Protein AF-A0A2D8LYC2-F1 (afdb_monomer_lite)

Sequence (359 aa):
MTDLIKFFENSEFCNPIGNIKPMGDWKSLDINESNEELVPLGAFSEYTDIYTDAIYFAETNSSPYSHGDLEGALITCFVRETVAEKLREASKLLPDGYAIMVWDSYRPLEVQNTLYKDFVDELKAKRNMTQEEAELFAPNFVNMATDDPSRPSPHHTGGSIDLTIIKFDDDVKDKLSKLNKQVRSDDWKVSYAAEMARQALFKKHATPIDVGAKFDEASEASAVKFFEDRIAEGEKLLDKEYEQAMNRRILQNILRSVGFTSFEPEWWHVDYGNQFYSAQSGEPAQYSAVKLSEENIEHETMRRQHYIGTHNLSKATPGMKGKLGDDFADQPEALIVAKEHADVNIRHSKHPIAGKLEV

Structure (mmCIF, N/CA/C/O backbone):
data_AF-A0A2D8LYC2-F1
#
_entry.id   AF-A0A2D8LYC2-F1
#
loop_
_atom_site.group_PDB
_atom_site.id
_atom_site.type_symbol
_atom_site.label_atom_id
_atom_site.label_alt_id
_atom_site.label_comp_id
_atom_site.label_asym_id
_atom_site.label_entity_id
_atom_site.label_seq_id
_atom_site.pdbx_PDB_ins_code
_atom_site.Cartn_x
_atom_site.Cartn_y
_atom_site.Cartn_z
_atom_site.occupancy
_atom_site.B_iso_or_equiv
_atom_site.auth_seq_id
_atom_site.auth_comp_id
_atom_site.auth_asym_id
_atom_site.auth_atom_id
_atom_site.pdbx_PDB_model_num
ATOM 1 N N . MET A 1 1 ? -24.111 5.937 1.033 1.00 77.19 1 MET A N 1
ATOM 2 C CA . MET A 1 1 ? -23.738 4.518 0.860 1.00 77.19 1 MET A CA 1
ATOM 3 C C . MET A 1 1 ? -23.325 4.288 -0.576 1.00 77.19 1 MET A C 1
ATOM 5 O O . MET A 1 1 ? -24.172 4.247 -1.472 1.00 77.19 1 MET A O 1
ATOM 9 N N . THR A 1 2 ? -22.014 4.184 -0.764 1.00 89.94 2 THR A N 1
ATOM 10 C CA . THR A 1 2 ? -21.345 3.854 -2.025 1.00 89.94 2 THR A CA 1
ATOM 11 C C . THR A 1 2 ? -21.693 2.442 -2.509 1.00 89.94 2 THR A C 1
ATOM 13 O O . THR A 1 2 ? -22.209 1.621 -1.748 1.00 89.94 2 THR A O 1
ATOM 16 N N . ASP A 1 3 ? -21.400 2.143 -3.777 1.00 93.44 3 ASP A N 1
ATOM 17 C CA . ASP A 1 3 ? -21.620 0.804 -4.347 1.00 93.44 3 ASP A CA 1
ATOM 18 C C . ASP A 1 3 ? -20.760 -0.263 -3.659 1.00 93.44 3 ASP A C 1
ATOM 20 O O . ASP A 1 3 ? -21.225 -1.382 -3.460 1.00 93.44 3 ASP A O 1
ATOM 24 N N . LEU A 1 4 ? -19.556 0.110 -3.210 1.00 96.31 4 LEU A N 1
ATOM 25 C CA . LEU A 1 4 ? -18.682 -0.750 -2.411 1.00 96.31 4 LEU A CA 1
ATOM 26 C C . LEU A 1 4 ? -19.352 -1.185 -1.102 1.00 96.31 4 LEU A C 1
ATOM 28 O O . LEU A 1 4 ? -19.374 -2.369 -0.783 1.00 96.31 4 LEU A O 1
ATOM 32 N N . ILE A 1 5 ? -19.939 -0.239 -0.362 1.00 97.06 5 ILE A N 1
ATOM 33 C CA . ILE A 1 5 ? -20.610 -0.541 0.909 1.00 97.06 5 ILE A CA 1
ATOM 34 C C . ILE A 1 5 ? -21.826 -1.431 0.674 1.00 97.06 5 ILE A C 1
ATOM 36 O O . ILE A 1 5 ? -22.007 -2.403 1.396 1.00 97.06 5 ILE A O 1
ATOM 40 N N . LYS A 1 6 ? -22.630 -1.144 -0.357 1.00 97.00 6 LYS A N 1
ATOM 41 C CA . LYS A 1 6 ? -23.785 -1.985 -0.713 1.00 97.00 6 LYS A CA 1
ATOM 42 C C . LYS A 1 6 ? -23.364 -3.409 -1.075 1.00 97.00 6 LYS A C 1
ATOM 44 O O . LYS A 1 6 ? -24.034 -4.353 -0.681 1.00 97.00 6 LYS A O 1
ATOM 49 N N . PHE A 1 7 ? -22.258 -3.570 -1.804 1.00 97.25 7 PHE A N 1
ATOM 50 C CA . PHE A 1 7 ? -21.737 -4.888 -2.172 1.00 97.25 7 PHE A CA 1
ATOM 51 C C . PHE A 1 7 ? -21.386 -5.736 -0.940 1.00 97.25 7 PHE A C 1
ATOM 53 O O . PHE A 1 7 ? -21.648 -6.936 -0.921 1.00 97.25 7 PHE A O 1
ATOM 60 N N . PHE A 1 8 ? -20.857 -5.103 0.110 1.00 97.69 8 PHE A N 1
ATOM 61 C CA . PHE A 1 8 ? -20.428 -5.772 1.337 1.00 97.69 8 PHE A CA 1
ATOM 62 C C . PHE A 1 8 ? -21.426 -5.696 2.502 1.00 97.69 8 PHE A C 1
ATOM 64 O O . PHE A 1 8 ? -21.125 -6.235 3.566 1.00 97.69 8 PHE A O 1
ATOM 71 N N . GLU A 1 9 ? -22.610 -5.097 2.329 1.00 93.31 9 GLU A N 1
ATOM 72 C CA . GLU A 1 9 ? -23.508 -4.705 3.433 1.00 93.31 9 GLU A CA 1
ATOM 73 C C . GLU A 1 9 ? -23.920 -5.862 4.365 1.00 93.31 9 GLU A C 1
ATOM 75 O O . GLU A 1 9 ? -24.158 -5.650 5.551 1.00 93.31 9 GLU A O 1
ATOM 80 N N . ASN A 1 10 ? -23.960 -7.091 3.838 1.00 92.19 10 ASN A N 1
ATOM 81 C CA . ASN A 1 10 ? -24.311 -8.314 4.568 1.00 92.19 10 ASN A CA 1
ATOM 82 C C . ASN A 1 10 ? -23.106 -9.253 4.776 1.00 92.19 10 ASN A C 1
ATOM 84 O O . ASN A 1 10 ? -23.283 -10.441 5.046 1.00 92.19 10 ASN A O 1
ATOM 88 N N . SER A 1 11 ? -21.885 -8.750 4.598 1.00 96.44 11 SER A N 1
ATOM 89 C CA . SER A 1 11 ? -20.642 -9.512 4.731 1.00 96.44 11 SER A CA 1
ATOM 90 C C . SER A 1 11 ? -19.903 -9.173 6.024 1.00 96.44 11 SER A C 1
ATOM 92 O O . SER A 1 11 ? -20.102 -8.118 6.629 1.00 96.44 11 SER A O 1
ATOM 94 N N . GLU A 1 12 ? -18.972 -10.042 6.409 1.00 96.31 12 GLU A N 1
ATOM 95 C CA . GLU A 1 12 ? -18.099 -9.803 7.557 1.00 96.31 12 GLU A CA 1
ATOM 96 C C . GLU A 1 12 ? -17.156 -8.605 7.377 1.00 96.31 12 GLU A C 1
ATOM 98 O O . GLU A 1 12 ? -16.687 -8.045 8.366 1.00 96.31 12 GLU A O 1
ATOM 103 N N . PHE A 1 13 ? -16.932 -8.147 6.141 1.00 97.75 13 PHE A N 1
ATOM 104 C CA . PHE A 1 13 ? -16.059 -7.009 5.855 1.00 97.75 13 PHE A CA 1
ATOM 105 C C . PHE A 1 13 ? -16.634 -5.675 6.344 1.00 97.75 13 PHE A C 1
ATOM 107 O O . PHE A 1 13 ? -15.883 -4.728 6.571 1.00 97.75 13 PHE A O 1
ATOM 114 N N . CYS A 1 14 ? -17.944 -5.614 6.595 1.00 96.44 14 CYS A N 1
ATOM 115 C CA . CYS A 1 14 ? -18.614 -4.466 7.203 1.00 96.44 14 CYS A CA 1
ATOM 116 C C . CYS A 1 14 ? -18.677 -4.521 8.742 1.00 96.44 14 CYS A C 1
ATOM 118 O O . CYS A 1 14 ? -19.177 -3.579 9.369 1.00 96.44 14 CYS A O 1
ATOM 120 N N . ASN A 1 15 ? -18.170 -5.586 9.371 1.00 96.81 15 ASN A N 1
ATOM 121 C CA . ASN A 1 15 ? -18.130 -5.676 10.827 1.00 96.81 15 ASN A CA 1
ATOM 122 C C . ASN A 1 15 ? -17.174 -4.629 11.425 1.00 96.81 15 ASN A C 1
ATOM 124 O O . ASN A 1 15 ? -16.195 -4.250 10.771 1.00 96.81 15 ASN A O 1
ATOM 128 N N . PRO A 1 16 ? -17.417 -4.184 12.675 1.00 96.81 16 PRO A N 1
ATOM 129 C CA . PRO A 1 16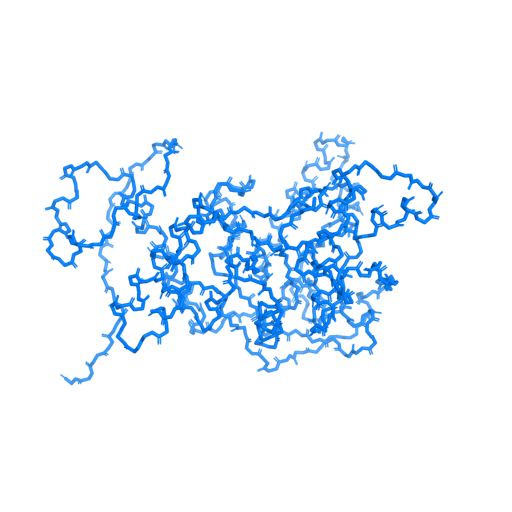 ? -16.480 -3.332 13.396 1.00 96.81 16 PRO A CA 1
ATOM 130 C C . PRO A 1 16 ? -15.060 -3.896 13.381 1.00 96.81 16 PRO A C 1
ATOM 132 O O . PRO A 1 16 ? -14.864 -5.105 13.558 1.00 96.81 16 PRO A O 1
ATOM 135 N N . ILE A 1 17 ? -14.068 -3.024 13.195 1.00 95.88 17 ILE A N 1
ATOM 136 C CA . ILE A 1 17 ? -12.663 -3.438 13.202 1.00 95.88 17 ILE A CA 1
ATOM 137 C C . ILE A 1 17 ? -12.334 -3.996 14.589 1.00 95.88 17 ILE A C 1
ATOM 139 O O . ILE A 1 17 ? -12.508 -3.330 15.615 1.00 95.88 17 ILE A O 1
ATOM 143 N N . GLY A 1 18 ? -11.861 -5.244 14.605 1.00 88.94 18 GLY A N 1
ATOM 144 C CA . GLY A 1 18 ? -11.505 -5.958 15.828 1.00 88.94 18 GLY A CA 1
ATOM 145 C C . GLY A 1 18 ? -10.386 -5.281 16.626 1.00 88.94 18 GLY A C 1
ATOM 146 O O . GLY A 1 18 ? -9.893 -4.202 16.293 1.00 88.94 18 GLY A O 1
ATOM 147 N N . ASN A 1 19 ? -9.970 -5.922 17.716 1.00 88.69 19 ASN A N 1
ATOM 148 C CA . ASN A 1 19 ? -8.832 -5.427 18.481 1.00 88.69 19 ASN A CA 1
ATOM 149 C C . ASN A 1 19 ? -7.535 -5.546 17.662 1.00 88.69 19 ASN A C 1
ATOM 151 O O . ASN A 1 19 ? -7.303 -6.580 17.031 1.00 88.69 19 ASN A O 1
ATOM 155 N N . ILE A 1 20 ? -6.698 -4.511 17.716 1.00 91.12 20 ILE A N 1
ATOM 156 C CA . ILE A 1 20 ? -5.360 -4.483 17.117 1.00 91.12 20 ILE A CA 1
ATOM 157 C C . ILE A 1 20 ? -4.378 -4.549 18.279 1.00 91.12 20 ILE A C 1
ATOM 159 O O . ILE A 1 20 ? -4.486 -3.777 19.233 1.00 91.12 20 ILE A O 1
ATOM 163 N N . LYS A 1 21 ? -3.475 -5.534 18.267 1.00 89.81 21 LYS A N 1
ATOM 164 C CA . LYS A 1 21 ? -2.545 -5.693 19.386 1.00 89.81 21 LYS A CA 1
ATOM 165 C C . LYS A 1 21 ? -1.485 -4.591 19.313 1.00 89.81 21 LYS A C 1
ATOM 167 O O . LYS A 1 21 ? -0.939 -4.367 18.235 1.00 89.81 21 LYS A O 1
ATOM 172 N N . PRO A 1 22 ? -1.150 -3.938 20.438 1.00 86.56 22 PRO A N 1
ATOM 173 C CA . PRO A 1 22 ? -0.033 -3.014 20.471 1.00 86.56 22 PRO A CA 1
ATOM 174 C C . PRO A 1 22 ? 1.270 -3.709 20.088 1.00 86.56 22 PRO A C 1
ATOM 176 O O . PRO A 1 22 ? 1.526 -4.851 20.461 1.00 86.56 22 PRO A O 1
ATOM 179 N N . MET A 1 23 ? 2.106 -2.952 19.398 1.00 84.62 23 MET A N 1
ATOM 180 C CA . MET A 1 23 ? 3.398 -3.369 18.871 1.00 84.62 23 MET A CA 1
ATOM 181 C C . MET A 1 23 ? 4.465 -3.636 19.947 1.00 84.62 23 MET A C 1
ATOM 183 O O . MET A 1 23 ? 5.366 -4.444 19.740 1.00 84.62 23 MET A O 1
ATOM 187 N N . GLY A 1 24 ? 4.363 -2.988 21.113 1.00 85.69 24 GLY A N 1
ATOM 188 C CA . GLY A 1 24 ? 5.323 -3.155 22.209 1.00 85.69 24 GLY A CA 1
ATOM 189 C C . GLY A 1 24 ? 6.775 -2.881 21.790 1.00 85.69 24 GLY A C 1
ATOM 190 O O . GLY A 1 24 ? 7.036 -2.045 20.925 1.00 85.69 24 GLY A O 1
ATOM 191 N N . ASP A 1 25 ? 7.721 -3.597 22.402 1.00 86.38 25 ASP A N 1
ATOM 192 C CA . ASP A 1 25 ? 9.147 -3.540 22.047 1.00 86.38 25 ASP A CA 1
ATOM 193 C C . ASP A 1 25 ? 9.474 -4.487 20.880 1.00 86.38 25 ASP A C 1
ATOM 195 O O . ASP A 1 25 ? 10.245 -5.439 21.003 1.00 86.38 25 ASP A O 1
ATOM 199 N N . TRP A 1 26 ? 8.845 -4.250 19.730 1.00 88.19 26 TRP A N 1
ATOM 200 C CA . TRP A 1 26 ? 9.000 -5.086 18.535 1.00 88.19 26 TRP A CA 1
ATOM 201 C C . TRP A 1 26 ? 10.449 -5.185 18.039 1.00 88.19 26 TRP A C 1
ATOM 203 O O . TRP A 1 26 ? 10.820 -6.195 17.449 1.00 88.19 26 TRP A O 1
ATOM 213 N N . LYS A 1 27 ? 11.286 -4.172 18.312 1.00 83.62 27 LYS A N 1
ATOM 214 C CA . LYS A 1 27 ? 12.713 -4.150 17.939 1.00 83.62 27 LYS A CA 1
ATOM 215 C C . LYS A 1 27 ? 13.540 -5.208 18.675 1.00 83.62 27 LYS A C 1
ATOM 217 O O . LYS A 1 27 ? 14.667 -5.487 18.268 1.00 83.62 27 LYS A O 1
ATOM 222 N N . SER A 1 28 ? 13.007 -5.762 19.766 1.00 87.94 28 SER A N 1
ATOM 223 C CA . SER A 1 28 ? 13.625 -6.858 20.517 1.00 87.94 28 SER A CA 1
ATOM 224 C C . SER A 1 28 ? 13.321 -8.246 19.946 1.00 87.94 28 SER A C 1
ATOM 226 O O . SER A 1 28 ? 13.953 -9.212 20.366 1.00 87.94 28 SER A O 1
ATOM 228 N N . LEU A 1 29 ? 12.367 -8.360 19.013 1.00 90.62 29 LEU A N 1
ATOM 229 C CA . LEU A 1 29 ? 11.997 -9.634 18.403 1.00 90.62 29 LEU A CA 1
ATOM 230 C C . LEU A 1 29 ? 13.057 -10.075 17.395 1.00 90.62 29 LEU A C 1
ATOM 232 O O . LEU A 1 29 ? 13.521 -9.268 16.595 1.00 90.62 29 LEU A O 1
ATOM 236 N N . ASP A 1 30 ? 13.396 -11.359 17.389 1.00 91.94 30 ASP A N 1
ATOM 237 C CA . ASP A 1 30 ? 14.311 -11.908 16.391 1.00 91.94 30 ASP A CA 1
ATOM 238 C C . ASP A 1 30 ? 13.686 -11.859 14.991 1.00 91.94 30 ASP A C 1
ATOM 240 O O . ASP A 1 30 ? 12.500 -12.149 14.814 1.00 91.94 30 ASP A O 1
ATOM 244 N N . ILE A 1 31 ? 14.502 -11.547 13.984 1.00 90.00 31 ILE A N 1
ATOM 245 C CA . ILE A 1 31 ? 14.126 -11.583 12.571 1.00 90.00 31 ILE A CA 1
ATOM 246 C C . ILE A 1 31 ? 15.160 -12.388 11.788 1.00 90.00 31 ILE A C 1
ATOM 248 O O . ILE A 1 31 ? 16.365 -12.246 11.997 1.00 90.00 31 ILE A O 1
ATOM 252 N N . ASN A 1 32 ? 14.688 -13.262 10.904 1.00 87.00 32 ASN A N 1
ATOM 253 C CA . ASN A 1 32 ? 15.550 -14.142 10.120 1.00 87.00 32 ASN A CA 1
ATOM 254 C C . ASN A 1 32 ? 15.425 -13.839 8.628 1.00 87.00 32 ASN A C 1
ATOM 256 O O . ASN A 1 32 ? 14.359 -13.459 8.149 1.00 87.00 32 ASN A O 1
ATOM 260 N N . GLU A 1 33 ? 16.510 -14.032 7.888 1.00 85.00 33 GLU A N 1
ATOM 261 C CA . GLU A 1 33 ? 16.465 -13.931 6.432 1.00 85.00 33 GLU A CA 1
ATOM 262 C C . GLU A 1 33 ? 15.552 -15.028 5.862 1.00 85.00 33 GLU A C 1
ATOM 264 O O . GLU A 1 33 ? 15.575 -16.183 6.299 1.00 85.00 33 GLU A O 1
ATOM 269 N N . SER A 1 34 ? 14.724 -14.646 4.899 1.00 81.88 34 SER A N 1
ATOM 270 C CA . SER A 1 34 ? 13.881 -15.520 4.096 1.00 81.88 34 SER A CA 1
ATOM 271 C C . SER A 1 34 ? 14.546 -15.759 2.743 1.00 81.88 34 SER A C 1
ATOM 273 O O . SER A 1 34 ? 15.144 -14.850 2.177 1.00 81.88 34 SER A O 1
ATOM 275 N N . ASN A 1 35 ? 14.377 -16.960 2.185 1.00 80.19 35 ASN A N 1
ATOM 276 C CA . ASN A 1 35 ? 14.769 -17.266 0.799 1.00 80.19 35 ASN A CA 1
ATOM 277 C C . ASN A 1 35 ? 13.724 -16.804 -0.229 1.00 80.19 35 ASN A C 1
ATOM 279 O O . ASN A 1 35 ? 13.785 -17.182 -1.394 1.00 80.19 35 ASN A O 1
ATOM 283 N N . GLU A 1 36 ? 12.714 -16.076 0.226 1.00 84.12 36 GLU A N 1
ATOM 284 C CA . GLU A 1 36 ? 11.690 -15.491 -0.617 1.00 84.12 36 GLU A CA 1
ATOM 285 C C . GLU A 1 36 ? 12.271 -14.330 -1.417 1.00 84.12 36 GLU A C 1
ATOM 287 O O . GLU A 1 36 ? 12.991 -13.498 -0.867 1.00 84.12 36 GLU A O 1
ATOM 292 N N . GLU A 1 37 ? 11.961 -14.275 -2.707 1.00 83.81 37 GLU A N 1
ATOM 293 C CA . GLU A 1 37 ? 12.393 -13.176 -3.557 1.00 83.81 37 GLU A CA 1
ATOM 294 C C . GLU A 1 37 ? 11.449 -11.975 -3.418 1.00 83.81 37 GLU A C 1
ATOM 296 O O . GLU A 1 37 ? 10.254 -12.098 -3.116 1.00 83.81 37 GLU A O 1
ATOM 301 N N . LEU A 1 38 ? 11.998 -10.784 -3.663 1.00 91.75 38 LEU A N 1
ATOM 302 C CA . LEU A 1 38 ? 11.170 -9.627 -3.969 1.00 91.75 38 LEU A CA 1
ATOM 303 C C . LEU A 1 38 ? 10.605 -9.795 -5.381 1.00 91.75 38 LEU A C 1
ATOM 305 O O . LEU A 1 38 ? 11.338 -10.162 -6.295 1.00 91.75 38 LEU A O 1
ATOM 309 N N . VAL A 1 39 ? 9.333 -9.474 -5.568 1.00 93.62 39 VAL A N 1
ATOM 310 C CA . VAL A 1 39 ? 8.643 -9.506 -6.858 1.00 93.62 39 VAL A CA 1
ATOM 311 C C . VAL A 1 39 ? 8.015 -8.140 -7.153 1.00 93.62 39 VAL A C 1
ATOM 313 O O . VAL A 1 39 ? 7.575 -7.447 -6.226 1.00 93.62 39 VAL A O 1
ATOM 316 N N . PRO A 1 40 ? 7.979 -7.709 -8.425 1.00 95.88 40 PRO A N 1
ATOM 317 C CA . PRO A 1 40 ? 7.390 -6.432 -8.807 1.00 95.88 40 PRO A CA 1
ATOM 318 C C . PRO A 1 40 ? 5.857 -6.485 -8.802 1.00 95.88 40 PRO A C 1
ATOM 320 O O . PRO A 1 40 ? 5.243 -7.430 -9.301 1.00 95.88 40 PRO A O 1
ATOM 323 N N . LEU A 1 41 ? 5.214 -5.427 -8.315 1.00 96.81 41 LEU A N 1
ATOM 324 C CA . LEU A 1 41 ? 3.769 -5.220 -8.422 1.00 96.81 41 LEU A CA 1
ATOM 325 C C . LEU A 1 41 ? 3.412 -4.321 -9.612 1.00 96.81 41 LEU A C 1
ATOM 327 O O . LEU A 1 41 ? 4.180 -3.444 -10.008 1.00 96.81 41 LEU A O 1
ATOM 331 N N . GLY A 1 42 ? 2.201 -4.499 -10.142 1.00 94.12 42 GLY A N 1
ATOM 332 C CA . GLY A 1 42 ? 1.615 -3.580 -11.109 1.00 94.12 42 GLY A CA 1
ATOM 333 C C . GLY A 1 42 ? 2.061 -3.781 -12.550 1.00 94.12 42 GLY A C 1
ATOM 334 O O . GLY A 1 42 ? 1.909 -4.857 -13.128 1.00 94.12 42 GLY A O 1
ATOM 335 N N . ALA A 1 43 ? 2.451 -2.685 -13.197 1.00 87.69 43 ALA A N 1
ATOM 336 C CA . ALA A 1 43 ? 2.653 -2.672 -14.640 1.00 87.69 43 ALA A CA 1
ATOM 337 C C . ALA A 1 43 ? 3.781 -3.612 -15.071 1.00 87.69 43 ALA A C 1
ATOM 339 O O . ALA A 1 43 ? 4.884 -3.549 -14.542 1.00 87.69 43 ALA A O 1
ATOM 340 N N . PHE A 1 44 ? 3.508 -4.419 -16.100 1.00 85.88 44 PHE A N 1
ATOM 341 C CA . PHE A 1 44 ? 4.456 -5.373 -16.687 1.00 85.88 44 PHE A CA 1
ATOM 342 C C . PHE A 1 44 ? 4.972 -6.452 -15.719 1.00 85.88 44 PHE A C 1
ATOM 344 O O . PHE A 1 44 ? 6.005 -7.060 -15.993 1.00 85.88 44 PHE A O 1
ATOM 351 N N . SER A 1 45 ? 4.274 -6.704 -14.608 1.00 91.19 45 SER A N 1
ATOM 352 C CA . SER A 1 45 ? 4.556 -7.828 -13.712 1.00 91.19 45 SER A CA 1
ATOM 353 C C . SER A 1 45 ? 3.468 -8.900 -13.768 1.00 91.19 45 SER A C 1
ATOM 355 O O . SER A 1 45 ? 2.436 -8.725 -14.412 1.00 91.19 45 SER A O 1
ATOM 357 N N . GLU A 1 46 ? 3.668 -10.020 -13.069 1.00 89.88 46 GLU A N 1
ATOM 358 C CA . GLU A 1 46 ? 2.634 -11.053 -12.901 1.00 89.88 46 GLU A CA 1
ATOM 359 C C . GLU A 1 46 ? 1.426 -10.557 -12.078 1.00 89.88 46 GLU A C 1
ATOM 361 O O . GLU A 1 46 ? 0.329 -11.122 -12.110 1.00 89.88 46 GLU A O 1
ATOM 366 N N . TYR A 1 47 ? 1.606 -9.472 -11.329 1.00 94.25 47 TYR A N 1
ATOM 367 C CA . TYR A 1 47 ? 0.628 -8.923 -10.399 1.00 94.25 47 TYR A CA 1
ATOM 368 C C . TYR A 1 47 ? -0.072 -7.690 -10.979 1.00 94.25 47 TYR A C 1
ATOM 370 O O . TYR A 1 47 ? -0.294 -6.703 -10.277 1.00 94.25 47 TYR A O 1
ATOM 378 N N . THR A 1 48 ? -0.464 -7.751 -12.259 1.00 89.75 48 THR A N 1
ATOM 379 C CA . THR A 1 48 ? -1.137 -6.633 -12.941 1.00 89.75 48 THR A CA 1
ATOM 380 C C . THR A 1 48 ? -2.436 -6.216 -12.258 1.00 89.75 48 THR A C 1
ATOM 382 O O . THR A 1 48 ? -2.820 -5.060 -12.349 1.00 89.75 48 THR A O 1
ATOM 385 N N . ASP A 1 49 ? -3.130 -7.107 -11.551 1.00 90.56 49 ASP A N 1
ATOM 386 C CA . ASP A 1 49 ? -4.410 -6.784 -10.895 1.00 90.56 49 ASP A CA 1
ATOM 387 C C . ASP A 1 49 ? -4.267 -5.849 -9.680 1.00 90.56 49 ASP A C 1
ATOM 389 O O . ASP A 1 49 ? -5.270 -5.414 -9.111 1.00 90.56 49 ASP A O 1
ATOM 393 N N . ILE A 1 50 ? -3.033 -5.548 -9.277 1.00 96.56 50 ILE A N 1
ATOM 394 C CA . ILE A 1 50 ? -2.697 -4.577 -8.240 1.00 96.56 50 ILE A CA 1
ATOM 395 C C . ILE A 1 50 ? -2.170 -3.329 -8.946 1.00 96.56 50 ILE A C 1
ATOM 397 O O . ILE A 1 50 ? -1.282 -3.411 -9.789 1.00 96.56 50 ILE A O 1
ATOM 401 N N . TYR A 1 51 ? -2.733 -2.165 -8.641 1.00 96.12 51 TYR A N 1
ATOM 402 C CA . TYR A 1 51 ? -2.255 -0.895 -9.182 1.00 96.12 51 TYR A CA 1
ATOM 403 C C . TYR A 1 51 ? -1.159 -0.325 -8.285 1.00 96.12 51 TYR A C 1
ATOM 405 O O . TYR A 1 51 ? -1.116 -0.597 -7.087 1.00 96.12 51 TYR A O 1
ATOM 413 N N . THR A 1 52 ? -0.278 0.480 -8.864 1.00 95.50 52 THR A N 1
ATOM 414 C CA . THR A 1 52 ? 0.830 1.117 -8.150 1.00 95.50 52 THR A CA 1
ATOM 415 C C . THR A 1 52 ? 0.878 2.594 -8.511 1.00 95.50 52 THR A C 1
ATOM 417 O O . THR A 1 52 ? 0.676 2.952 -9.672 1.00 95.50 52 THR A O 1
ATOM 420 N N . ASP A 1 53 ? 1.142 3.432 -7.518 1.00 91.19 53 ASP A N 1
ATOM 421 C CA . ASP A 1 53 ? 1.445 4.854 -7.672 1.00 91.19 53 ASP A CA 1
ATOM 422 C C . ASP A 1 53 ? 2.634 5.153 -6.765 1.00 91.19 53 ASP A C 1
ATOM 424 O O . ASP A 1 53 ? 2.450 5.515 -5.604 1.00 91.19 53 ASP A O 1
ATOM 428 N N . ALA A 1 54 ? 3.846 4.894 -7.267 1.00 91.44 54 ALA A N 1
ATOM 429 C CA . ALA A 1 54 ? 5.062 4.940 -6.460 1.00 91.44 54 ALA A CA 1
ATOM 430 C C . ALA A 1 54 ? 5.309 6.359 -5.927 1.00 91.44 54 ALA A C 1
ATOM 432 O O . ALA A 1 54 ? 5.851 7.227 -6.626 1.00 91.44 54 ALA A O 1
ATOM 433 N N . ILE A 1 55 ? 4.899 6.593 -4.676 1.00 86.62 55 ILE A N 1
ATOM 434 C CA . ILE A 1 55 ? 4.758 7.951 -4.153 1.00 86.62 55 ILE A CA 1
ATOM 435 C C . ILE A 1 55 ? 6.118 8.628 -3.995 1.00 86.62 55 ILE A C 1
ATOM 437 O O . ILE A 1 55 ? 6.307 9.745 -4.459 1.00 86.62 55 ILE A O 1
ATOM 441 N N . TYR A 1 56 ? 7.116 7.919 -3.469 1.00 84.69 56 TYR A N 1
ATOM 442 C CA . TYR A 1 56 ? 8.463 8.464 -3.280 1.00 84.69 56 TYR A CA 1
ATOM 443 C C . TYR A 1 56 ? 9.230 8.671 -4.594 1.00 84.69 56 TYR A C 1
ATOM 445 O O . TYR A 1 56 ? 10.193 9.431 -4.641 1.00 84.69 56 TYR A O 1
ATOM 453 N N . PHE A 1 57 ? 8.799 8.036 -5.687 1.00 87.06 57 PHE A N 1
ATOM 454 C CA . PHE A 1 57 ? 9.336 8.296 -7.024 1.00 87.06 57 PHE A CA 1
ATOM 455 C C . PHE A 1 57 ? 8.640 9.470 -7.735 1.00 87.06 57 PHE A C 1
ATOM 457 O O . PHE A 1 57 ? 9.134 9.962 -8.758 1.00 87.06 57 PHE A O 1
ATOM 464 N N . ALA A 1 58 ? 7.504 9.925 -7.199 1.00 81.94 58 ALA A N 1
ATOM 465 C CA . ALA A 1 58 ? 6.597 10.860 -7.846 1.00 81.94 58 ALA A CA 1
ATOM 466 C C . ALA A 1 58 ? 6.116 10.348 -9.218 1.00 81.94 58 ALA A C 1
ATOM 468 O O . ALA A 1 58 ? 6.259 11.021 -10.246 1.00 81.94 58 ALA A O 1
ATOM 469 N N . GLU A 1 59 ? 5.574 9.122 -9.250 1.00 80.06 59 GLU A N 1
ATOM 470 C CA . GLU A 1 59 ? 4.987 8.542 -10.471 1.00 80.06 59 GLU A CA 1
ATOM 471 C C . GLU A 1 59 ? 3.761 9.332 -10.961 1.00 80.06 59 GLU A C 1
ATOM 473 O O . GLU A 1 59 ? 3.507 9.434 -12.171 1.00 80.06 59 GLU A O 1
ATOM 478 N N . THR A 1 60 ? 3.006 9.922 -10.037 1.00 72.69 60 THR A N 1
ATOM 479 C CA . THR A 1 60 ? 1.908 10.833 -10.350 1.00 72.69 60 THR A CA 1
ATOM 480 C C . THR A 1 60 ? 1.950 12.093 -9.480 1.00 72.69 60 THR A C 1
ATOM 482 O O . THR A 1 60 ? 2.759 12.232 -8.563 1.00 72.69 60 THR A O 1
ATOM 485 N N . ASN A 1 61 ? 1.058 13.043 -9.775 1.00 61.03 61 ASN A N 1
ATOM 486 C CA . ASN A 1 61 ? 0.963 14.324 -9.066 1.00 61.03 61 ASN A CA 1
ATOM 487 C C . ASN A 1 61 ? 0.377 14.199 -7.643 1.00 61.03 61 ASN A C 1
ATOM 489 O O . ASN A 1 61 ? 0.135 15.219 -7.002 1.00 61.03 61 ASN A O 1
ATOM 493 N N . SER A 1 62 ? 0.085 12.981 -7.174 1.00 63.38 62 SER A N 1
ATOM 494 C CA . SER A 1 62 ? -0.343 12.706 -5.798 1.00 63.38 62 SER A CA 1
ATOM 495 C C . SER A 1 62 ? 0.816 12.805 -4.796 1.00 63.38 62 SER A C 1
ATOM 497 O O . SER A 1 62 ? 0.575 13.000 -3.606 1.00 63.38 62 SER A O 1
ATOM 499 N N . SER A 1 63 ? 2.058 12.703 -5.281 1.00 65.50 63 SER A N 1
ATOM 500 C CA . SER A 1 63 ? 3.266 12.751 -4.463 1.00 65.50 63 SER A CA 1
ATOM 501 C C . SER A 1 63 ? 3.525 14.148 -3.881 1.00 65.50 63 SER A C 1
ATOM 503 O O . SER A 1 63 ? 3.486 15.134 -4.623 1.00 65.50 63 SER A O 1
ATOM 505 N N . PRO A 1 64 ? 3.863 14.256 -2.580 1.00 66.12 64 PRO A N 1
ATOM 506 C CA . PRO A 1 64 ? 4.373 15.498 -2.003 1.00 66.12 64 PRO A CA 1
ATOM 507 C C . PRO A 1 64 ? 5.832 15.792 -2.410 1.00 66.12 64 PRO A C 1
ATOM 509 O O . PRO A 1 64 ? 6.302 16.909 -2.202 1.00 66.12 64 PRO A O 1
ATOM 512 N N . TYR A 1 65 ? 6.535 14.822 -3.002 1.00 63.31 65 TYR A N 1
ATOM 513 C CA . TYR A 1 65 ? 7.903 14.935 -3.518 1.00 63.31 65 TYR A CA 1
ATOM 514 C C . TYR A 1 65 ? 7.906 15.236 -5.020 1.00 63.31 65 TYR A C 1
ATOM 516 O O . TYR A 1 65 ? 7.033 14.751 -5.750 1.00 63.31 65 TYR A O 1
ATOM 524 N N . SER A 1 66 ? 8.902 15.979 -5.512 1.00 59.22 66 SER A N 1
ATOM 525 C CA . SER A 1 66 ? 9.101 16.169 -6.954 1.00 59.22 66 SER A CA 1
ATOM 526 C C . SER A 1 66 ? 9.905 15.016 -7.556 1.00 59.22 66 SER A C 1
ATOM 528 O O . SER A 1 66 ? 10.619 14.272 -6.881 1.00 59.22 66 SER A O 1
ATOM 530 N N . HIS A 1 67 ? 9.803 14.867 -8.875 1.00 58.72 67 HIS A N 1
ATOM 531 C CA . HIS A 1 67 ? 10.519 13.823 -9.596 1.00 58.72 67 HIS A CA 1
ATOM 532 C C . HIS A 1 67 ? 12.042 13.962 -9.452 1.00 58.72 67 HIS A C 1
ATOM 534 O O . HIS A 1 67 ? 12.619 14.955 -9.895 1.00 58.72 67 HIS A O 1
ATOM 540 N N . GLY A 1 68 ? 12.684 12.918 -8.922 1.00 57.06 68 GLY A N 1
ATOM 541 C CA . GLY A 1 68 ? 14.135 12.875 -8.721 1.00 57.06 68 GLY A CA 1
ATOM 542 C C . GLY A 1 68 ? 14.621 13.512 -7.417 1.00 57.06 68 GLY A C 1
ATOM 543 O O . GLY A 1 68 ? 15.832 13.582 -7.225 1.00 57.06 68 GLY A O 1
ATOM 544 N N . ASP A 1 69 ? 13.711 13.935 -6.533 1.00 67.50 69 ASP A N 1
ATOM 545 C CA . ASP A 1 69 ? 14.071 14.544 -5.245 1.00 67.50 69 ASP A CA 1
ATOM 546 C C . ASP A 1 69 ? 14.598 13.515 -4.233 1.00 67.50 69 ASP A C 1
ATOM 548 O O . ASP A 1 69 ? 15.427 13.849 -3.389 1.00 67.50 69 ASP A O 1
ATOM 552 N N . LEU A 1 70 ? 14.152 12.257 -4.327 1.00 77.69 70 LEU A N 1
ATOM 553 C CA . LEU A 1 70 ? 14.535 11.193 -3.402 1.00 77.69 70 LEU A CA 1
ATOM 554 C C . LEU A 1 70 ? 15.525 10.223 -4.055 1.00 77.69 70 LEU A C 1
ATOM 556 O O . LEU A 1 70 ? 15.180 9.431 -4.938 1.00 77.69 70 LEU A O 1
ATOM 560 N N . GLU A 1 71 ? 16.778 10.279 -3.601 1.00 83.50 71 GLU A N 1
ATOM 561 C CA . GLU A 1 71 ? 17.811 9.319 -3.987 1.00 83.50 71 GLU A CA 1
ATOM 562 C C . GLU A 1 71 ? 17.372 7.890 -3.627 1.00 83.50 71 GLU A C 1
ATOM 564 O O . GLU A 1 71 ? 16.873 7.624 -2.535 1.00 83.50 71 GLU A O 1
ATOM 569 N N . GLY A 1 72 ? 17.535 6.962 -4.572 1.00 86.88 72 GLY A N 1
ATOM 570 C CA . GLY A 1 72 ? 17.141 5.562 -4.404 1.00 86.88 72 GLY A CA 1
ATOM 571 C C . GLY A 1 72 ? 15.650 5.272 -4.603 1.00 86.88 72 GLY A C 1
ATOM 572 O O . GLY A 1 72 ? 15.280 4.102 -4.597 1.00 86.88 72 GLY A O 1
ATOM 573 N N . ALA A 1 73 ? 14.791 6.274 -4.829 1.00 89.81 73 ALA A N 1
ATOM 574 C CA . ALA A 1 73 ? 13.368 6.032 -5.061 1.00 89.81 73 ALA A CA 1
ATOM 575 C C . ALA A 1 73 ? 13.127 5.178 -6.315 1.00 89.81 73 ALA A C 1
ATOM 577 O O . ALA A 1 73 ? 13.658 5.463 -7.398 1.00 89.81 73 ALA A O 1
ATOM 578 N N . LEU A 1 74 ? 12.308 4.137 -6.161 1.00 92.06 74 LEU A N 1
ATOM 579 C CA . LEU A 1 74 ? 11.966 3.160 -7.195 1.00 92.06 74 LEU A CA 1
ATOM 580 C C . LEU A 1 74 ? 10.599 3.491 -7.792 1.00 92.06 74 LEU A C 1
ATOM 582 O O . LEU A 1 74 ? 9.681 3.825 -7.048 1.00 92.06 74 LEU A O 1
ATOM 586 N N . ILE A 1 75 ? 10.446 3.375 -9.116 1.00 91.38 75 ILE A N 1
ATOM 587 C CA . ILE A 1 75 ? 9.114 3.479 -9.741 1.00 91.38 75 ILE A CA 1
ATOM 588 C C . ILE A 1 75 ? 8.311 2.183 -9.573 1.00 91.38 75 ILE A C 1
ATOM 590 O O . ILE A 1 75 ? 7.085 2.170 -9.659 1.00 91.38 75 ILE A O 1
ATOM 594 N N . THR A 1 76 ? 9.002 1.067 -9.381 1.00 94.25 76 THR A N 1
ATOM 595 C CA . THR A 1 76 ? 8.384 -0.237 -9.181 1.00 94.25 76 THR A CA 1
ATOM 596 C C . THR A 1 76 ? 8.203 -0.487 -7.692 1.00 94.25 76 THR A C 1
ATOM 598 O O . THR A 1 76 ? 9.161 -0.421 -6.922 1.00 94.25 76 THR A O 1
ATOM 601 N N . CYS A 1 77 ? 6.978 -0.814 -7.286 1.00 96.25 77 CYS A N 1
ATOM 602 C CA . CYS A 1 77 ? 6.701 -1.299 -5.940 1.00 96.25 77 CYS A CA 1
ATOM 603 C C . CYS A 1 77 ? 7.094 -2.778 -5.861 1.00 96.25 77 CYS A C 1
ATOM 605 O O . CYS A 1 77 ? 6.475 -3.613 -6.522 1.00 96.25 77 CYS A O 1
ATOM 607 N N . PHE A 1 78 ? 8.117 -3.099 -5.071 1.00 96.31 78 PHE A N 1
ATOM 608 C CA . PHE A 1 78 ? 8.533 -4.477 -4.820 1.00 96.31 78 PHE A CA 1
ATOM 609 C C . PHE A 1 78 ? 8.011 -4.948 -3.466 1.00 96.31 78 PHE A C 1
ATOM 611 O O . PHE A 1 78 ? 8.033 -4.209 -2.485 1.00 96.31 78 PHE A O 1
ATOM 618 N N . VAL A 1 79 ? 7.578 -6.198 -3.392 1.00 95.75 79 VAL A N 1
ATOM 619 C CA . VAL A 1 79 ? 7.200 -6.858 -2.135 1.00 95.75 79 VAL A CA 1
ATOM 620 C C . VAL A 1 79 ? 7.712 -8.284 -2.145 1.00 95.75 79 VAL A C 1
ATOM 622 O O . VAL A 1 79 ? 8.098 -8.797 -3.187 1.00 95.75 79 VAL A O 1
ATOM 625 N N . ARG A 1 80 ? 7.686 -8.952 -1.000 1.00 93.69 80 ARG A N 1
ATOM 626 C CA . ARG A 1 80 ? 7.904 -10.399 -0.941 1.00 93.69 80 ARG A CA 1
ATOM 627 C C . ARG A 1 80 ? 6.826 -11.170 -1.714 1.00 93.69 80 ARG A C 1
ATOM 629 O O . ARG A 1 80 ? 5.664 -10.770 -1.697 1.00 93.69 80 ARG A O 1
ATOM 636 N N . GLU A 1 81 ? 7.177 -12.280 -2.357 1.00 92.62 81 GLU A N 1
ATOM 637 C CA . GLU A 1 81 ? 6.249 -13.080 -3.182 1.00 92.62 81 GLU A CA 1
ATOM 638 C C . GLU A 1 81 ? 4.923 -13.431 -2.468 1.00 92.62 81 GLU A C 1
ATOM 640 O O . GLU A 1 81 ? 3.831 -13.166 -2.967 1.00 92.62 81 GLU A O 1
ATOM 645 N N . THR A 1 82 ? 4.984 -13.920 -1.233 1.00 94.62 82 THR A N 1
ATOM 646 C CA . THR A 1 82 ? 3.829 -14.241 -0.381 1.00 94.62 82 THR A CA 1
ATOM 647 C C . THR A 1 82 ? 2.976 -13.010 -0.094 1.00 94.62 82 THR A C 1
ATOM 649 O O . THR A 1 82 ? 1.754 -13.117 0.017 1.00 94.62 82 THR A O 1
ATOM 652 N N . VAL A 1 83 ? 3.591 -11.832 0.044 1.00 96.75 83 VAL A N 1
ATOM 653 C CA . VAL A 1 83 ? 2.856 -10.569 0.192 1.00 96.75 83 VAL A CA 1
ATOM 654 C C . VAL A 1 83 ? 2.088 -10.265 -1.091 1.00 96.75 83 VAL A C 1
ATOM 656 O O . VAL A 1 83 ? 0.901 -9.944 -1.017 1.00 96.75 83 VAL A O 1
ATOM 659 N N . ALA A 1 84 ? 2.720 -10.420 -2.257 1.00 97.19 84 ALA A N 1
ATOM 660 C CA . ALA A 1 84 ? 2.068 -10.222 -3.548 1.00 97.19 84 ALA A CA 1
ATOM 661 C C . ALA A 1 84 ? 0.886 -11.186 -3.750 1.00 97.19 84 ALA A C 1
ATOM 663 O O . ALA A 1 84 ? -0.200 -10.750 -4.140 1.00 97.19 84 ALA A O 1
ATOM 664 N N . GLU A 1 85 ? 1.038 -12.467 -3.394 1.00 97.50 85 GLU A N 1
ATOM 665 C CA . GLU A 1 85 ? -0.059 -13.443 -3.450 1.00 97.50 85 GLU A CA 1
ATOM 666 C C . GLU A 1 85 ? -1.211 -13.086 -2.506 1.00 97.50 85 GLU A C 1
ATOM 668 O O . GLU A 1 85 ? -2.379 -13.155 -2.888 1.00 97.50 85 GLU A O 1
ATOM 673 N N . LYS A 1 86 ? -0.920 -12.626 -1.285 1.00 98.25 86 LYS A N 1
ATOM 674 C CA . LYS A 1 86 ? -1.967 -12.163 -0.362 1.00 98.25 86 LYS A CA 1
ATOM 675 C C . LYS A 1 86 ? -2.711 -10.946 -0.892 1.00 98.25 86 LYS A C 1
ATOM 677 O O . LYS A 1 86 ? -3.937 -10.900 -0.805 1.00 98.25 86 LYS A O 1
ATOM 682 N N . LEU A 1 87 ? -1.999 -9.978 -1.469 1.00 98.56 87 LEU A N 1
ATOM 683 C CA . LEU A 1 87 ? -2.623 -8.827 -2.122 1.00 98.56 87 LEU A CA 1
ATOM 684 C C . LEU A 1 87 ? -3.472 -9.254 -3.327 1.00 98.56 87 LEU A C 1
ATOM 686 O O . LEU A 1 87 ? -4.553 -8.707 -3.534 1.00 98.56 87 LEU A O 1
ATOM 690 N N . ARG A 1 88 ? -3.035 -10.259 -4.094 1.00 97.62 88 ARG A N 1
ATOM 691 C CA . ARG A 1 88 ? -3.815 -10.842 -5.193 1.00 97.62 88 ARG A CA 1
ATOM 692 C C . ARG A 1 88 ? -5.105 -11.487 -4.679 1.00 97.62 88 ARG A C 1
ATOM 694 O O . ARG A 1 88 ? -6.161 -11.244 -5.259 1.00 97.62 88 ARG A O 1
ATOM 701 N N . GLU A 1 89 ? -5.053 -12.250 -3.586 1.00 98.50 89 GLU A N 1
ATOM 702 C CA . GLU A 1 89 ? -6.257 -12.799 -2.942 1.00 98.50 89 GLU A CA 1
ATOM 703 C C . GLU A 1 89 ? -7.193 -11.695 -2.436 1.00 98.50 89 GLU A C 1
ATOM 705 O O . GLU A 1 89 ? -8.397 -11.760 -2.674 1.00 98.50 89 GLU A O 1
ATOM 710 N N . ALA A 1 90 ? -6.656 -10.637 -1.824 1.00 98.44 90 ALA A N 1
ATOM 711 C CA . ALA A 1 90 ? -7.454 -9.487 -1.402 1.00 98.44 90 ALA A CA 1
ATOM 712 C C . ALA A 1 90 ? -8.107 -8.771 -2.598 1.00 98.44 90 ALA A C 1
ATOM 714 O O . ALA A 1 90 ? -9.279 -8.404 -2.534 1.00 98.44 90 ALA A O 1
ATOM 715 N N . SER A 1 91 ? -7.382 -8.621 -3.711 1.00 97.19 91 SER A N 1
ATOM 716 C CA . SER A 1 91 ? -7.895 -8.000 -4.937 1.00 97.19 91 SER A CA 1
ATOM 717 C C . SER A 1 91 ? -9.070 -8.793 -5.530 1.00 97.19 91 SER A C 1
ATOM 719 O O . SER A 1 91 ? -10.055 -8.199 -5.962 1.00 97.19 91 SER A O 1
ATOM 721 N N . LYS A 1 92 ? -9.044 -10.135 -5.457 1.00 96.88 92 LYS A N 1
ATOM 722 C CA . LYS A 1 92 ? -10.146 -11.008 -5.919 1.00 96.88 92 LYS A CA 1
ATOM 723 C C . LYS A 1 92 ? -11.454 -10.829 -5.141 1.00 96.88 92 LYS A C 1
ATOM 725 O O . LYS A 1 92 ? -12.505 -11.221 -5.645 1.00 96.88 92 LYS A O 1
ATOM 730 N N . LEU A 1 93 ? -11.402 -10.285 -3.924 1.00 97.88 93 LEU A N 1
ATOM 731 C CA . LEU A 1 93 ? -12.591 -10.036 -3.103 1.00 97.88 93 LEU A CA 1
ATOM 732 C C . LEU A 1 93 ? -13.329 -8.755 -3.514 1.00 97.88 93 LEU A C 1
ATOM 734 O O . LEU A 1 93 ? -14.497 -8.589 -3.161 1.00 97.88 93 LEU A O 1
ATOM 738 N N . LEU A 1 94 ? -12.668 -7.846 -4.237 1.00 97.38 94 LEU A N 1
ATOM 739 C CA . LEU A 1 94 ? -13.244 -6.563 -4.622 1.00 97.38 94 LEU A CA 1
ATOM 740 C C . LEU A 1 94 ? -14.221 -6.708 -5.802 1.00 97.38 94 LEU A C 1
ATOM 742 O O . LEU A 1 94 ? -13.985 -7.502 -6.713 1.00 97.38 94 LEU A O 1
ATOM 746 N N . PRO A 1 95 ? -15.319 -5.930 -5.818 1.00 95.06 95 PRO A N 1
ATOM 747 C CA . PRO A 1 95 ? -16.252 -5.931 -6.937 1.00 95.06 95 PRO A CA 1
ATOM 748 C C . PRO A 1 95 ? -15.677 -5.239 -8.180 1.00 95.06 95 PRO A C 1
ATOM 750 O O . PRO A 1 95 ? -14.762 -4.419 -8.099 1.00 95.06 95 PRO A O 1
ATOM 753 N N . ASP A 1 96 ? -16.293 -5.502 -9.335 1.00 90.94 96 ASP A N 1
ATOM 754 C CA . ASP A 1 96 ? -15.929 -4.865 -10.601 1.00 90.94 96 ASP A CA 1
ATOM 755 C C . ASP A 1 96 ? -15.872 -3.331 -10.494 1.00 90.94 96 ASP A C 1
ATOM 757 O O . ASP A 1 96 ? -16.785 -2.659 -9.997 1.00 90.94 96 ASP A O 1
ATOM 761 N N . GLY A 1 97 ? -14.789 -2.765 -11.028 1.00 93.06 97 GLY A N 1
ATOM 762 C CA . GLY A 1 97 ? -14.519 -1.330 -10.979 1.00 93.06 97 GLY A CA 1
ATOM 763 C C . GLY A 1 97 ? -13.865 -0.851 -9.684 1.00 93.06 97 GLY A C 1
ATOM 764 O O . GLY A 1 97 ? -13.699 0.356 -9.520 1.00 93.06 97 GLY A O 1
ATOM 765 N N . TYR A 1 98 ? -13.471 -1.770 -8.805 1.00 96.75 98 TYR A N 1
ATOM 766 C CA . TYR A 1 98 ? -12.596 -1.505 -7.672 1.00 96.75 98 TYR A CA 1
ATOM 767 C C . TYR A 1 98 ? -11.307 -2.318 -7.800 1.00 96.75 98 TYR A C 1
ATOM 769 O O . TYR A 1 98 ? -11.298 -3.389 -8.403 1.00 96.75 98 TYR A O 1
ATOM 777 N N . ALA A 1 99 ? -10.211 -1.796 -7.259 1.00 97.06 99 ALA A N 1
ATOM 778 C CA . ALA A 1 99 ? -8.929 -2.494 -7.215 1.00 97.06 99 ALA A CA 1
ATOM 779 C C . ALA A 1 99 ? -8.102 -2.027 -6.013 1.00 97.06 99 ALA A C 1
ATOM 781 O O . ALA A 1 99 ? -8.385 -0.977 -5.436 1.00 97.06 99 ALA A O 1
ATOM 782 N N . ILE A 1 100 ? -7.070 -2.788 -5.654 1.00 98.50 100 ILE A N 1
ATOM 783 C CA . ILE A 1 100 ? -6.053 -2.346 -4.694 1.00 98.50 100 ILE A CA 1
ATOM 784 C C . ILE A 1 100 ? -5.054 -1.446 -5.418 1.00 98.50 100 ILE A C 1
ATOM 786 O O . ILE A 1 100 ? -4.656 -1.744 -6.547 1.00 98.50 100 ILE A O 1
ATOM 790 N N . MET A 1 101 ? -4.639 -0.370 -4.755 1.00 97.69 101 MET A N 1
ATOM 791 C CA . MET A 1 101 ? -3.544 0.489 -5.188 1.00 97.69 101 MET A CA 1
ATOM 792 C C . MET A 1 101 ? -2.512 0.623 -4.072 1.00 97.69 101 MET A C 1
ATOM 794 O O . MET A 1 101 ? -2.874 0.960 -2.946 1.00 97.69 101 MET A O 1
ATOM 798 N N . VAL A 1 102 ? -1.247 0.380 -4.402 1.00 98.31 102 VAL A N 1
ATOM 799 C CA . VAL A 1 102 ? -0.097 0.490 -3.498 1.00 98.31 102 VAL A CA 1
ATOM 800 C C . VAL A 1 102 ? 0.643 1.803 -3.763 1.00 98.31 102 VAL A C 1
ATOM 802 O O . VAL A 1 102 ? 0.988 2.089 -4.911 1.00 98.31 102 VAL A O 1
ATOM 805 N N . TRP A 1 103 ? 0.881 2.585 -2.708 1.00 94.44 103 TRP A N 1
ATOM 806 C CA . TRP A 1 103 ? 1.701 3.801 -2.749 1.00 94.44 103 TRP A CA 1
ATOM 807 C C . TRP A 1 103 ? 3.162 3.524 -2.417 1.00 94.44 103 TRP A C 1
ATOM 809 O O . TRP A 1 103 ? 4.057 4.027 -3.098 1.00 94.44 103 TRP A O 1
ATOM 819 N N . ASP A 1 104 ? 3.393 2.720 -1.377 1.00 94.50 104 ASP A N 1
ATOM 820 C CA . ASP A 1 104 ? 4.728 2.343 -0.934 1.00 94.50 104 ASP A CA 1
ATOM 821 C C . ASP A 1 104 ? 4.799 0.885 -0.469 1.00 94.50 104 ASP A C 1
ATOM 823 O O . ASP A 1 104 ? 3.804 0.263 -0.096 1.00 94.50 104 ASP A O 1
ATOM 827 N N . SER A 1 105 ? 5.998 0.318 -0.556 1.00 95.06 105 SER A N 1
ATOM 828 C CA . SER A 1 105 ? 6.262 -1.101 -0.319 1.00 95.06 105 SER A CA 1
ATOM 829 C C . SER A 1 105 ? 7.716 -1.293 0.123 1.00 95.06 105 SER A C 1
ATOM 831 O O . SER A 1 105 ? 8.141 -0.644 1.077 1.00 95.06 105 SER A O 1
ATOM 833 N N . TYR A 1 106 ? 8.504 -2.141 -0.548 1.00 93.62 106 TYR A N 1
ATOM 834 C CA . TYR A 1 106 ? 9.941 -2.216 -0.315 1.00 93.62 106 TYR A CA 1
ATOM 835 C C . TYR A 1 106 ? 10.595 -0.846 -0.501 1.00 93.62 106 TYR A C 1
ATOM 837 O O . TYR A 1 106 ? 10.594 -0.274 -1.594 1.00 93.62 106 TYR A O 1
ATOM 845 N N . ARG A 1 107 ? 11.197 -0.355 0.583 1.00 91.00 107 ARG A N 1
ATOM 846 C CA . ARG A 1 107 ? 11.830 0.959 0.633 1.00 91.00 107 ARG A CA 1
ATOM 847 C C . ARG A 1 107 ? 13.347 0.811 0.783 1.00 91.00 107 ARG A C 1
ATOM 849 O O . ARG A 1 107 ? 13.805 0.274 1.799 1.00 91.00 107 ARG A O 1
ATOM 856 N N . PRO A 1 108 ? 14.145 1.279 -0.193 1.00 90.50 108 PRO A N 1
ATOM 857 C CA . PRO A 1 108 ? 15.601 1.315 -0.074 1.00 90.50 108 PRO A CA 1
ATOM 858 C C . PRO A 1 108 ? 16.082 2.164 1.112 1.00 90.50 108 PRO A C 1
ATOM 860 O O . PRO A 1 108 ? 15.398 3.096 1.548 1.00 90.50 108 PRO A O 1
ATOM 863 N N . LEU A 1 109 ? 17.281 1.864 1.621 1.00 87.81 109 LEU A N 1
ATOM 864 C CA . LEU A 1 109 ? 17.859 2.571 2.770 1.00 87.81 109 LEU A CA 1
ATOM 865 C C . LEU A 1 109 ? 18.075 4.060 2.481 1.00 87.81 109 LEU A C 1
ATOM 867 O O . LEU A 1 109 ? 17.934 4.887 3.378 1.00 87.81 109 LEU A O 1
ATOM 871 N N . GLU A 1 110 ? 18.406 4.414 1.243 1.00 88.25 110 GLU A N 1
ATOM 872 C CA . GLU A 1 110 ? 18.614 5.789 0.784 1.00 88.25 110 GLU A CA 1
ATOM 873 C C . GLU A 1 110 ? 17.331 6.618 0.932 1.00 88.25 110 GLU A C 1
ATOM 875 O O . GLU A 1 110 ? 17.356 7.724 1.485 1.00 88.25 110 GLU A O 1
ATOM 880 N N . VAL A 1 111 ? 16.193 6.034 0.545 1.00 86.81 111 VAL A N 1
ATOM 881 C CA . VAL A 1 111 ? 14.873 6.655 0.695 1.00 86.81 111 VAL A CA 1
ATOM 882 C C . VAL A 1 111 ? 14.531 6.788 2.175 1.00 86.81 111 VAL A C 1
ATOM 884 O O . VAL A 1 111 ? 14.237 7.891 2.628 1.00 86.81 111 VAL A O 1
ATOM 887 N N . GLN A 1 112 ? 14.655 5.711 2.963 1.00 85.81 112 GLN A N 1
ATOM 888 C CA . GLN A 1 112 ? 14.364 5.746 4.405 1.00 85.81 112 GLN A CA 1
ATOM 889 C C . GLN A 1 112 ? 15.199 6.808 5.142 1.00 85.81 112 GLN A C 1
ATOM 891 O O . GLN A 1 112 ? 14.687 7.518 6.007 1.00 85.81 112 GLN A O 1
ATOM 896 N N . ASN A 1 113 ? 16.480 6.943 4.787 1.00 85.31 113 ASN A N 1
ATOM 897 C CA . ASN A 1 113 ? 17.371 7.960 5.345 1.00 85.31 113 ASN A CA 1
ATOM 898 C C . ASN A 1 113 ? 16.923 9.381 5.006 1.00 85.31 113 ASN A C 1
ATOM 900 O O . ASN A 1 113 ? 17.024 10.270 5.852 1.00 85.31 113 ASN A O 1
ATOM 904 N N . THR A 1 114 ? 16.469 9.600 3.774 1.00 84.38 114 THR A N 1
ATOM 905 C CA . THR A 1 114 ? 16.018 10.920 3.327 1.00 84.38 114 THR A CA 1
ATOM 906 C C . THR A 1 114 ? 14.724 11.309 4.034 1.00 84.38 114 THR A C 1
ATOM 908 O O . THR A 1 114 ? 14.675 12.372 4.641 1.00 84.38 114 THR A O 1
ATOM 911 N N . LEU A 1 115 ? 13.752 10.393 4.116 1.00 82.62 115 LEU A N 1
ATOM 912 C CA . LEU A 1 115 ? 12.501 10.611 4.854 1.00 82.62 115 LEU A CA 1
ATOM 913 C C . LEU A 1 115 ? 12.737 10.944 6.333 1.00 82.62 115 LEU A C 1
ATOM 915 O O . LEU A 1 115 ? 12.115 11.856 6.874 1.00 82.62 115 LEU A O 1
ATOM 919 N N . TYR A 1 116 ? 13.663 10.238 6.990 1.00 83.81 116 TYR A N 1
ATOM 920 C CA . TYR A 1 116 ? 14.008 10.524 8.383 1.00 83.81 116 TYR A CA 1
ATOM 921 C C . TYR A 1 116 ? 14.598 11.932 8.552 1.00 83.81 116 TYR A C 1
ATOM 923 O O . TYR A 1 116 ? 14.214 12.659 9.469 1.00 83.81 116 TYR A O 1
ATOM 931 N N . LYS A 1 117 ? 15.520 12.332 7.666 1.00 84.50 117 LYS A N 1
ATOM 932 C CA . LYS A 1 117 ? 16.140 13.667 7.696 1.00 84.50 117 LYS A CA 1
ATOM 933 C C . LYS A 1 117 ? 15.113 14.769 7.454 1.00 84.50 117 LYS A C 1
ATOM 935 O O . LYS A 1 117 ? 15.075 15.721 8.232 1.00 84.50 117 LYS A O 1
ATOM 940 N N . ASP A 1 118 ? 14.259 14.604 6.449 1.00 82.69 118 ASP A N 1
ATOM 941 C CA . ASP A 1 118 ? 13.208 15.566 6.119 1.00 82.69 118 ASP A CA 1
ATOM 942 C C . ASP A 1 118 ? 12.240 15.746 7.296 1.00 82.69 118 ASP A C 1
ATOM 944 O O . ASP A 1 118 ? 11.894 16.874 7.653 1.00 82.69 118 ASP A O 1
ATOM 948 N N . PHE A 1 119 ? 11.868 14.653 7.973 1.00 81.50 119 PHE A N 1
ATOM 949 C CA . PHE A 1 119 ? 11.012 14.716 9.156 1.00 81.50 119 PHE A CA 1
ATOM 950 C C . PHE A 1 119 ? 11.687 15.423 10.341 1.00 81.50 119 PHE A C 1
ATOM 952 O O . PHE A 1 119 ? 11.059 16.235 11.024 1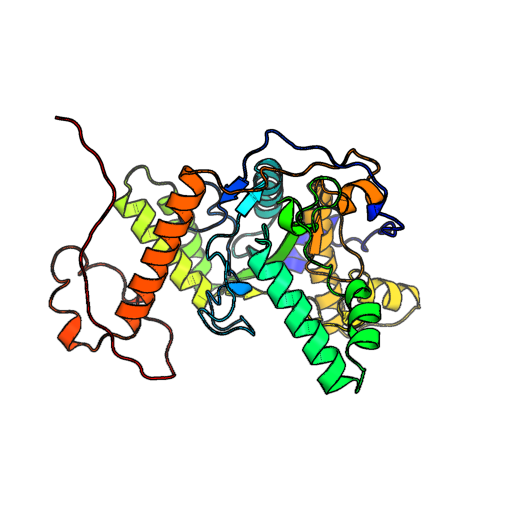.00 81.50 119 PHE A O 1
ATOM 959 N N . VAL A 1 120 ? 12.978 15.169 10.580 1.00 81.00 120 VAL A N 1
ATOM 960 C CA . VAL A 1 120 ? 13.763 15.891 11.597 1.00 81.00 120 VAL A CA 1
ATOM 961 C C . VAL A 1 120 ? 13.807 17.391 11.291 1.00 81.00 120 VAL A C 1
ATOM 963 O O . VAL A 1 120 ? 13.592 18.211 12.189 1.00 81.00 120 VAL A O 1
ATOM 966 N N . ASP A 1 121 ? 14.037 17.770 10.034 1.00 83.38 121 ASP A N 1
ATOM 967 C CA . ASP A 1 121 ? 14.049 19.172 9.614 1.00 83.38 121 ASP A CA 1
ATOM 968 C C . ASP A 1 121 ? 12.663 19.825 9.719 1.00 83.38 121 ASP A C 1
ATOM 970 O O . ASP A 1 121 ? 12.555 20.976 10.158 1.00 83.38 121 ASP A O 1
ATOM 974 N N . GLU A 1 122 ? 11.590 19.085 9.437 1.00 80.50 122 GLU A N 1
ATOM 975 C CA . GLU A 1 122 ? 10.224 19.540 9.674 1.00 80.50 122 GLU A CA 1
ATOM 976 C C . GLU A 1 122 ? 9.947 19.778 11.165 1.00 80.50 122 GLU A C 1
ATOM 978 O O . GLU A 1 122 ? 9.398 20.823 11.524 1.00 80.50 122 GLU A O 1
ATOM 983 N N . LEU A 1 123 ? 10.333 18.851 12.049 1.00 79.19 123 LEU A N 1
ATOM 984 C CA . LEU A 1 123 ? 10.169 19.007 13.498 1.00 79.19 123 LEU A CA 1
ATOM 985 C C . LEU A 1 123 ? 10.895 20.256 14.005 1.00 79.19 123 LEU A C 1
ATOM 987 O O . LEU A 1 123 ? 10.324 21.040 14.770 1.00 79.19 123 LEU A O 1
ATOM 991 N N . LYS A 1 124 ? 12.119 20.493 13.526 1.00 87.38 124 LYS A N 1
ATOM 992 C CA . LYS A 1 124 ? 12.880 21.711 13.831 1.00 87.38 124 LYS A CA 1
ATOM 993 C C . LYS A 1 124 ? 12.135 22.960 13.366 1.00 87.38 124 LYS A C 1
ATOM 995 O O . LYS A 1 124 ? 11.980 23.901 14.141 1.00 87.38 124 LYS A O 1
ATOM 1000 N N . ALA A 1 125 ? 11.621 22.959 12.136 1.00 82.81 125 ALA A N 1
ATOM 1001 C CA . ALA A 1 125 ? 10.947 24.115 11.550 1.00 82.81 125 ALA A CA 1
ATOM 1002 C C . ALA A 1 125 ? 9.571 24.407 12.177 1.00 82.81 125 ALA A C 1
ATOM 1004 O O . ALA A 1 125 ? 9.265 25.557 12.489 1.00 82.81 125 ALA A O 1
ATOM 1005 N N . LYS A 1 126 ? 8.728 23.384 12.363 1.00 81.62 126 LYS A N 1
ATOM 1006 C CA . LYS A 1 126 ? 7.332 23.535 12.811 1.00 81.62 126 LYS A CA 1
ATOM 1007 C C . LYS A 1 126 ? 7.182 23.546 14.329 1.00 81.62 126 LYS A C 1
ATOM 1009 O O . LYS A 1 126 ? 6.266 24.191 14.834 1.00 81.62 126 LYS A O 1
ATOM 1014 N N . ARG A 1 127 ? 8.043 22.829 15.060 1.00 81.44 127 ARG A N 1
ATOM 1015 C CA . ARG A 1 127 ? 7.970 22.714 16.530 1.00 81.44 127 ARG A CA 1
ATOM 1016 C C . ARG A 1 127 ? 9.078 23.469 17.260 1.00 81.44 127 ARG A C 1
ATOM 1018 O O . ARG A 1 127 ? 9.099 23.440 18.486 1.00 81.44 127 ARG A O 1
ATOM 1025 N N . ASN A 1 128 ? 9.952 24.169 16.532 1.00 86.06 128 ASN A N 1
ATOM 1026 C CA . ASN A 1 128 ? 11.065 24.943 17.087 1.00 86.06 128 ASN A CA 1
ATOM 1027 C C . ASN A 1 128 ? 11.963 24.101 18.018 1.00 86.06 128 ASN A C 1
ATOM 1029 O O . ASN A 1 128 ? 12.431 24.583 19.049 1.00 86.06 128 ASN A O 1
ATOM 1033 N N . MET A 1 129 ? 12.148 22.827 17.658 1.00 88.81 129 MET A N 1
ATOM 1034 C CA . MET A 1 129 ? 13.029 21.884 18.347 1.00 88.81 129 MET A CA 1
ATOM 1035 C C . MET A 1 129 ? 14.484 22.097 17.914 1.00 88.81 129 MET A C 1
ATOM 1037 O O . MET A 1 129 ? 14.761 22.465 16.770 1.00 88.81 129 MET A O 1
ATOM 1041 N N . THR A 1 130 ? 15.426 21.837 18.816 1.00 93.19 130 THR A N 1
ATOM 1042 C CA . THR A 1 130 ? 16.847 21.682 18.474 1.00 93.19 130 THR A CA 1
ATOM 1043 C C . THR A 1 130 ? 17.085 20.392 17.675 1.00 93.19 130 TH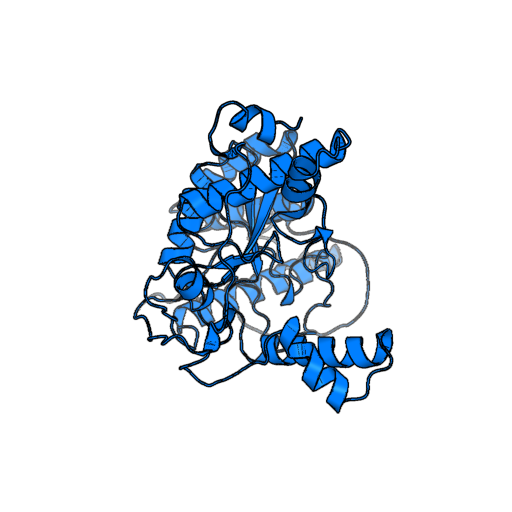R A C 1
ATOM 1045 O O . THR A 1 130 ? 16.214 19.527 17.607 1.00 93.19 130 THR A O 1
ATOM 1048 N N . GLN A 1 131 ? 18.273 20.241 17.072 1.00 90.44 131 GLN A N 1
ATOM 1049 C CA . GLN A 1 131 ? 18.650 19.004 16.369 1.00 90.44 131 GLN A CA 1
ATOM 1050 C C . GLN A 1 131 ? 18.529 17.777 17.287 1.00 90.44 131 GLN A C 1
ATOM 1052 O O . GLN A 1 131 ? 17.901 16.798 16.906 1.00 90.44 131 GLN A O 1
ATOM 1057 N N . GLU A 1 132 ? 19.074 17.861 18.504 1.00 89.75 132 GLU A N 1
ATOM 1058 C CA . GLU A 1 132 ? 19.071 16.760 19.475 1.00 89.75 132 GLU A CA 1
ATOM 1059 C C . GLU A 1 132 ? 17.648 16.394 19.921 1.00 89.75 132 GLU A C 1
ATOM 1061 O O . GLU A 1 132 ? 17.300 15.218 19.994 1.00 89.75 132 GLU A O 1
ATOM 1066 N N . GLU A 1 133 ? 16.792 17.390 20.176 1.00 86.38 133 GLU A N 1
ATOM 1067 C CA . GLU A 1 133 ? 15.388 17.152 20.536 1.00 86.38 133 GLU A CA 1
ATOM 1068 C C . GLU A 1 133 ? 14.604 16.517 19.385 1.00 86.38 133 GLU A C 1
ATOM 1070 O O . GLU A 1 133 ? 13.828 15.588 19.610 1.00 86.38 133 GLU A O 1
ATOM 1075 N N . ALA A 1 134 ? 14.813 16.993 18.154 1.00 84.50 134 ALA A N 1
ATOM 1076 C CA . ALA A 1 134 ? 14.148 16.452 16.977 1.00 84.50 134 ALA A CA 1
ATOM 1077 C C . ALA A 1 134 ? 14.599 15.014 16.684 1.00 84.50 134 ALA A C 1
ATOM 1079 O O . ALA A 1 134 ? 13.752 14.164 16.434 1.00 84.50 134 ALA A O 1
ATOM 1080 N N . GLU A 1 135 ? 15.895 14.706 16.788 1.00 85.94 135 GLU A N 1
ATOM 1081 C CA . GLU A 1 135 ? 16.424 13.343 16.629 1.00 85.94 135 GLU A CA 1
ATOM 1082 C C . GLU A 1 135 ? 15.976 12.392 17.746 1.00 85.94 135 GLU A C 1
ATOM 1084 O O . GLU A 1 135 ? 15.802 11.201 17.502 1.00 85.94 135 GLU A O 1
ATOM 1089 N N . LEU A 1 136 ? 15.745 12.896 18.962 1.00 83.44 136 LEU A N 1
ATOM 1090 C CA . LEU A 1 136 ? 15.186 12.098 20.055 1.00 83.44 136 LEU A CA 1
ATOM 1091 C C . LEU A 1 136 ? 13.681 11.837 19.867 1.00 83.44 136 LEU A C 1
ATOM 1093 O O . LEU A 1 136 ? 13.171 10.800 20.292 1.00 83.44 136 LEU A O 1
ATOM 1097 N N . PHE A 1 137 ? 12.962 12.775 19.247 1.00 73.50 137 PHE A N 1
ATOM 1098 C CA . PHE A 1 137 ? 11.511 12.708 19.067 1.00 73.50 137 PHE A CA 1
ATOM 1099 C C . PHE A 1 137 ? 11.087 11.988 17.778 1.00 73.50 137 PHE A C 1
ATOM 1101 O O . PHE A 1 137 ? 10.074 11.284 17.783 1.00 73.50 137 PHE A O 1
ATOM 1108 N N . ALA A 1 138 ? 11.855 12.137 16.695 1.00 77.38 138 ALA A N 1
ATOM 1109 C CA . ALA A 1 138 ? 11.562 11.597 15.367 1.00 77.38 138 ALA A CA 1
ATOM 1110 C C . ALA A 1 138 ? 11.310 10.079 15.332 1.00 77.38 138 ALA A C 1
ATOM 1112 O O . ALA A 1 138 ? 10.341 9.682 14.680 1.00 77.38 138 ALA A O 1
ATOM 1113 N N . PRO A 1 139 ? 12.059 9.232 16.072 1.00 76.31 139 PRO A N 1
ATOM 1114 C CA . PRO A 1 139 ? 11.850 7.784 16.079 1.00 76.31 139 PRO A CA 1
ATOM 1115 C C . PRO A 1 139 ? 10.465 7.316 16.547 1.00 76.31 139 PRO A C 1
ATOM 1117 O O . PRO A 1 139 ? 10.152 6.140 16.381 1.00 76.31 139 PRO A O 1
ATOM 1120 N N . ASN A 1 140 ? 9.642 8.200 17.129 1.00 69.25 140 ASN A N 1
ATOM 1121 C CA . ASN A 1 140 ? 8.249 7.898 17.477 1.00 69.25 140 ASN A CA 1
ATOM 1122 C C . ASN A 1 140 ? 7.293 7.925 16.270 1.00 69.25 140 ASN A C 1
ATOM 1124 O O . ASN A 1 140 ? 6.169 7.453 16.393 1.00 69.25 140 ASN A O 1
ATOM 1128 N N . PHE A 1 141 ? 7.719 8.500 15.142 1.00 68.75 141 PHE A N 1
ATOM 1129 C CA . PHE A 1 141 ? 6.896 8.689 13.940 1.00 68.75 141 PHE A CA 1
ATOM 1130 C C . PHE A 1 141 ? 7.565 8.084 12.710 1.00 68.75 141 PHE A C 1
ATOM 1132 O O . PHE A 1 141 ? 6.934 7.352 11.964 1.00 68.75 141 PHE A O 1
ATOM 1139 N N . VAL A 1 142 ? 8.863 8.340 12.522 1.00 75.38 142 VAL A N 1
ATOM 1140 C CA . VAL A 1 142 ? 9.630 7.824 11.386 1.00 75.38 142 VAL A CA 1
ATOM 1141 C C . VAL A 1 142 ? 10.815 7.035 11.915 1.00 75.38 142 VAL A C 1
ATOM 1143 O O . VAL A 1 142 ? 11.676 7.560 12.622 1.00 75.38 142 VAL A O 1
ATOM 1146 N N . ASN A 1 143 ? 10.874 5.748 11.573 1.00 75.88 143 ASN A N 1
ATOM 1147 C CA . ASN A 1 143 ? 11.989 4.901 11.978 1.00 75.88 143 ASN A CA 1
ATOM 1148 C C . ASN A 1 143 ? 13.301 5.381 11.339 1.00 75.88 143 ASN A C 1
ATOM 1150 O O . ASN A 1 143 ? 13.350 5.714 10.155 1.00 75.88 143 ASN A O 1
ATOM 1154 N N . MET A 1 144 ? 14.386 5.359 12.112 1.00 74.44 144 MET A N 1
ATOM 1155 C CA . MET A 1 144 ? 15.727 5.535 11.555 1.00 74.44 144 MET A CA 1
ATOM 1156 C C . MET A 1 144 ? 16.022 4.411 10.561 1.00 74.44 144 MET A C 1
ATOM 1158 O O . MET A 1 144 ? 15.681 3.251 10.817 1.00 74.44 144 MET A O 1
ATOM 1162 N N . ALA A 1 145 ? 16.675 4.748 9.449 1.00 76.94 145 ALA A N 1
ATOM 1163 C CA . ALA A 1 145 ? 17.226 3.728 8.573 1.00 76.94 145 ALA A CA 1
ATOM 1164 C C . ALA A 1 145 ? 18.332 2.969 9.311 1.00 76.94 145 ALA A C 1
ATOM 1166 O O . ALA A 1 145 ? 19.094 3.543 10.093 1.00 76.94 145 ALA A O 1
ATOM 1167 N N . THR A 1 14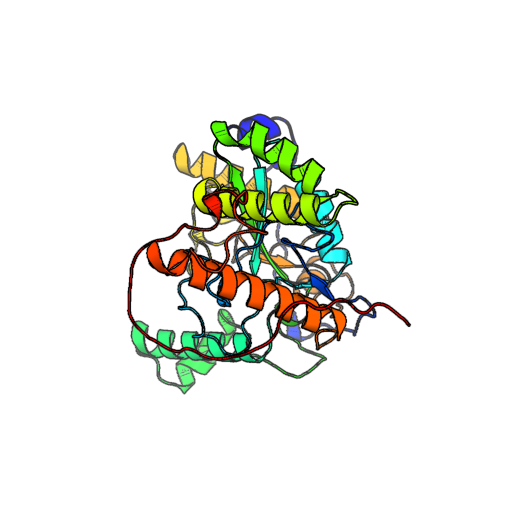6 ? 18.430 1.676 9.046 1.00 77.69 146 THR A N 1
ATOM 1168 C CA . THR A 1 146 ? 19.478 0.835 9.605 1.00 77.69 146 THR A CA 1
ATOM 1169 C C . THR A 1 146 ? 19.843 -0.243 8.605 1.00 77.69 146 THR A C 1
ATOM 1171 O O . THR A 1 146 ? 18.978 -0.826 7.958 1.00 77.69 146 THR A O 1
ATOM 1174 N N . ASP A 1 147 ? 21.143 -0.459 8.467 1.00 74.62 147 ASP A N 1
ATOM 1175 C CA . ASP A 1 147 ? 21.756 -1.537 7.703 1.00 74.62 147 ASP A CA 1
ATOM 1176 C C . ASP A 1 147 ? 21.976 -2.796 8.561 1.00 74.62 147 ASP A C 1
ATOM 1178 O O . ASP A 1 147 ? 22.546 -3.771 8.075 1.00 74.62 147 ASP A O 1
ATOM 1182 N N . ASP A 1 148 ? 21.525 -2.789 9.824 1.00 80.75 148 ASP A N 1
ATOM 1183 C CA . ASP A 1 148 ? 21.571 -3.943 10.714 1.00 80.75 148 ASP A CA 1
ATOM 1184 C C . ASP A 1 148 ? 20.527 -4.980 10.261 1.00 80.75 148 ASP A C 1
ATOM 1186 O O . ASP A 1 148 ? 19.321 -4.757 10.425 1.00 80.75 148 ASP A O 1
ATOM 1190 N N . PRO A 1 149 ? 20.955 -6.142 9.733 1.00 79.69 149 PRO A N 1
ATOM 1191 C CA . PRO A 1 149 ? 20.040 -7.166 9.237 1.00 79.69 149 PRO A CA 1
ATOM 1192 C C . PRO A 1 149 ? 19.201 -7.810 10.349 1.00 79.69 149 PRO A C 1
ATOM 1194 O O . PRO A 1 149 ? 18.204 -8.463 10.059 1.00 79.69 149 PRO A O 1
ATOM 1197 N N . SER A 1 150 ? 19.577 -7.638 11.621 1.00 80.75 150 SER A N 1
ATOM 1198 C CA . SER A 1 150 ? 18.780 -8.111 12.758 1.00 80.75 150 SER A CA 1
ATOM 1199 C C . SER A 1 150 ? 17.665 -7.140 13.158 1.00 80.75 150 SER A C 1
ATOM 1201 O O . SER A 1 150 ? 16.815 -7.482 13.981 1.00 80.75 150 SER A O 1
ATOM 1203 N N . ARG A 1 151 ? 17.665 -5.917 12.608 1.00 83.56 151 ARG A N 1
ATOM 1204 C CA . ARG A 1 151 ? 16.729 -4.842 12.969 1.00 83.56 151 ARG A CA 1
ATOM 1205 C C . ARG A 1 151 ? 16.301 -3.974 11.777 1.00 83.56 151 ARG A C 1
ATOM 1207 O O . ARG A 1 151 ? 16.215 -2.760 11.947 1.00 83.56 151 ARG A O 1
ATOM 1214 N N . PRO A 1 152 ? 16.021 -4.530 10.586 1.00 85.25 152 PRO A N 1
ATOM 1215 C CA . PRO A 1 152 ? 15.694 -3.726 9.416 1.00 85.25 152 PRO A CA 1
ATOM 1216 C C . PRO A 1 152 ? 14.436 -2.883 9.657 1.00 85.25 152 PRO A C 1
ATOM 1218 O O . PRO A 1 152 ? 13.519 -3.279 10.382 1.00 85.25 152 PRO A O 1
ATOM 1221 N N . SER A 1 153 ? 14.352 -1.721 9.007 1.00 85.75 153 SER A N 1
ATOM 1222 C CA . SER A 1 153 ? 13.093 -0.973 8.969 1.00 85.75 153 SER A CA 1
ATOM 1223 C C . SER A 1 153 ? 11.989 -1.846 8.336 1.00 85.75 153 SER A C 1
ATOM 1225 O O . SER A 1 153 ? 12.277 -2.549 7.367 1.00 85.75 153 SER A O 1
ATOM 1227 N N . PRO A 1 154 ? 10.730 -1.798 8.811 1.00 89.50 154 PRO A N 1
ATOM 1228 C CA . PRO A 1 154 ? 9.670 -2.708 8.355 1.00 89.50 154 PRO A CA 1
ATOM 1229 C C . PRO A 1 154 ? 9.483 -2.756 6.830 1.00 89.50 154 PRO A C 1
ATOM 1231 O O . PRO A 1 154 ? 9.517 -3.840 6.249 1.00 89.50 154 PRO A O 1
ATOM 1234 N N . HIS A 1 155 ? 9.430 -1.604 6.155 1.00 91.69 155 HIS A N 1
ATOM 1235 C CA . HIS A 1 155 ? 9.374 -1.532 4.688 1.00 91.69 155 HIS A CA 1
ATOM 1236 C C . HIS A 1 155 ? 10.585 -2.167 3.999 1.00 91.69 155 HIS A C 1
ATOM 1238 O O . HIS A 1 155 ? 10.444 -2.805 2.960 1.00 91.69 155 HIS A O 1
ATOM 1244 N N . HIS A 1 156 ? 11.775 -2.074 4.593 1.00 89.38 156 HIS A N 1
ATOM 1245 C CA . HIS A 1 156 ? 12.991 -2.662 4.030 1.00 89.38 156 HIS A CA 1
ATOM 1246 C C . HIS A 1 156 ? 12.946 -4.201 3.995 1.00 89.38 156 HIS A C 1
ATOM 1248 O O . HIS A 1 156 ? 13.693 -4.829 3.258 1.00 89.38 156 HIS A O 1
ATOM 1254 N N . THR A 1 157 ? 12.031 -4.828 4.744 1.00 90.06 157 THR A N 1
ATOM 1255 C CA . THR A 1 157 ? 11.840 -6.289 4.726 1.00 90.06 157 THR A CA 1
ATOM 1256 C C . THR A 1 157 ? 11.072 -6.801 3.502 1.00 90.06 157 THR A C 1
ATOM 1258 O O . THR A 1 157 ? 11.017 -8.013 3.284 1.00 90.06 157 THR A O 1
ATOM 1261 N N . GLY A 1 158 ? 10.417 -5.903 2.750 1.00 91.69 158 GLY A N 1
ATOM 1262 C CA . GLY A 1 158 ? 9.426 -6.247 1.724 1.00 91.69 158 GLY A CA 1
ATOM 1263 C C . GLY A 1 158 ? 8.106 -6.797 2.288 1.00 91.69 158 GLY A C 1
ATOM 1264 O O . GLY A 1 158 ? 7.307 -7.355 1.537 1.00 91.69 158 GLY A O 1
ATOM 1265 N N . GLY A 1 159 ? 7.906 -6.700 3.610 1.00 93.44 159 GLY A N 1
ATOM 1266 C CA . GLY A 1 159 ? 6.720 -7.158 4.339 1.00 93.44 159 GLY A CA 1
ATOM 1267 C C . GLY A 1 159 ? 5.699 -6.072 4.697 1.00 93.44 159 GLY A C 1
ATOM 1268 O O . GLY A 1 159 ? 4.578 -6.432 5.047 1.00 93.44 159 GLY A O 1
ATOM 1269 N N . SER A 1 160 ? 6.067 -4.788 4.620 1.00 94.81 160 SER A N 1
ATOM 1270 C CA . SER A 1 160 ? 5.159 -3.655 4.872 1.00 94.81 160 SER A CA 1
ATOM 1271 C C . SER A 1 160 ? 4.667 -3.039 3.570 1.00 94.81 160 SER A C 1
ATOM 1273 O O . SER A 1 160 ? 5.427 -2.950 2.600 1.00 94.81 160 SER A O 1
ATOM 1275 N N . ILE A 1 161 ? 3.406 -2.613 3.558 1.00 97.12 161 ILE A N 1
ATOM 1276 C CA . ILE A 1 161 ? 2.734 -2.057 2.385 1.00 97.12 161 ILE A CA 1
ATOM 1277 C C . ILE A 1 161 ? 1.828 -0.910 2.821 1.00 97.12 161 ILE A C 1
ATOM 1279 O O . ILE A 1 161 ? 1.010 -1.077 3.726 1.00 97.12 161 ILE A O 1
ATOM 1283 N N . ASP A 1 162 ? 1.924 0.201 2.097 1.00 97.62 162 ASP A N 1
ATOM 1284 C CA . ASP A 1 162 ? 1.027 1.342 2.214 1.00 97.62 162 ASP A CA 1
ATOM 1285 C C . ASP A 1 162 ? 0.066 1.345 1.029 1.00 97.62 162 ASP A C 1
ATOM 1287 O O . ASP A 1 162 ? 0.482 1.466 -0.130 1.00 97.62 162 ASP A O 1
ATOM 1291 N N . LEU A 1 163 ? -1.229 1.174 1.294 1.00 98.50 163 LEU A N 1
ATOM 1292 C CA . LEU A 1 163 ? -2.202 0.947 0.231 1.00 98.50 163 LEU A CA 1
ATOM 1293 C C . LEU A 1 163 ? -3.596 1.494 0.534 1.00 98.50 163 LEU A C 1
ATOM 1295 O O . LEU A 1 163 ? -3.951 1.864 1.652 1.00 98.50 163 LEU A O 1
ATOM 1299 N N . THR A 1 164 ? -4.424 1.493 -0.504 1.00 98.25 164 THR A N 1
ATOM 1300 C CA . THR A 1 164 ? -5.860 1.745 -0.410 1.00 98.25 164 THR A CA 1
ATOM 1301 C C . THR A 1 164 ? -6.624 0.932 -1.454 1.00 98.25 164 THR A C 1
ATOM 1303 O O . THR A 1 164 ? -6.046 0.225 -2.282 1.00 98.25 164 THR A O 1
ATOM 1306 N N . ILE A 1 165 ? -7.948 1.062 -1.438 1.00 98.62 165 ILE A N 1
ATOM 1307 C CA . ILE A 1 165 ? -8.809 0.651 -2.545 1.00 98.62 165 ILE A CA 1
ATOM 1308 C C . ILE A 1 165 ? -9.078 1.876 -3.421 1.00 98.62 165 ILE A C 1
ATOM 1310 O O . ILE A 1 165 ? -9.392 2.961 -2.931 1.00 98.62 165 ILE A O 1
ATOM 1314 N N . ILE A 1 166 ? -9.012 1.691 -4.732 1.00 97.38 166 ILE A N 1
ATOM 1315 C CA . ILE A 1 166 ? -9.423 2.680 -5.726 1.00 97.38 166 ILE A CA 1
ATOM 1316 C C . ILE A 1 166 ? -10.750 2.278 -6.361 1.00 97.38 166 ILE A C 1
ATOM 1318 O O . ILE A 1 166 ? -11.027 1.094 -6.555 1.00 97.38 166 ILE A O 1
ATOM 1322 N N . LYS A 1 167 ? -11.562 3.277 -6.708 1.00 96.75 167 LYS A N 1
ATOM 1323 C CA . LYS A 1 167 ? -12.757 3.152 -7.545 1.00 96.75 167 LYS A CA 1
ATOM 1324 C C . LYS A 1 167 ? -12.464 3.740 -8.921 1.00 96.75 167 LYS A C 1
ATOM 1326 O O . LYS A 1 167 ? -11.958 4.856 -9.004 1.00 96.75 167 LYS A O 1
ATOM 1331 N N . PHE A 1 168 ? -12.844 3.027 -9.974 1.00 96.00 168 PHE A N 1
ATOM 1332 C CA . PHE A 1 168 ? -12.892 3.552 -11.336 1.00 96.00 168 PHE A CA 1
ATOM 1333 C C . PHE A 1 168 ? -14.260 4.166 -11.655 1.00 96.00 168 PHE A C 1
ATOM 1335 O O . PHE A 1 168 ? -15.295 3.651 -11.210 1.00 96.00 168 PHE A O 1
ATOM 1342 N N . ASP A 1 169 ? -14.264 5.222 -12.470 1.00 94.81 169 ASP A N 1
ATOM 1343 C CA . ASP A 1 169 ? -15.487 5.787 -13.049 1.00 94.81 169 ASP A CA 1
ATOM 1344 C C . ASP A 1 169 ? -16.319 4.711 -13.772 1.00 94.81 169 ASP A C 1
ATOM 1346 O O . ASP A 1 169 ? -15.789 3.792 -14.406 1.00 94.81 169 ASP A O 1
ATOM 1350 N N . ASP A 1 170 ? -17.647 4.814 -13.684 1.00 93.00 170 ASP A N 1
ATOM 1351 C CA . ASP A 1 170 ? -18.553 3.787 -14.212 1.00 93.00 170 ASP A CA 1
ATOM 1352 C C . ASP A 1 170 ? -18.461 3.629 -15.741 1.00 93.00 170 ASP A C 1
ATOM 1354 O O . ASP A 1 170 ? -18.633 2.524 -16.257 1.00 93.00 170 ASP A O 1
ATOM 1358 N N . ASP A 1 171 ? -18.142 4.700 -16.470 1.00 93.00 171 ASP A N 1
ATOM 1359 C CA . ASP A 1 171 ? -18.064 4.719 -17.935 1.00 93.00 171 ASP A CA 1
ATOM 1360 C C . ASP A 1 171 ? -16.829 3.996 -18.498 1.00 93.00 171 ASP A C 1
ATOM 1362 O O . ASP A 1 171 ? -16.818 3.615 -19.673 1.00 93.00 171 ASP A O 1
ATOM 1366 N N . VAL A 1 172 ? -15.803 3.750 -17.672 1.00 92.56 172 VAL A N 1
ATOM 1367 C CA . VAL A 1 172 ? -14.579 3.052 -18.096 1.00 92.56 172 VAL A CA 1
ATOM 1368 C C . VAL A 1 172 ? -14.524 1.581 -17.682 1.00 92.56 172 VAL A C 1
ATOM 1370 O O . VAL A 1 172 ? -13.653 0.860 -18.175 1.00 92.56 172 VAL A O 1
ATOM 1373 N N . LYS A 1 173 ? -15.455 1.094 -16.847 1.00 91.19 173 LYS A N 1
ATOM 1374 C CA . LYS A 1 173 ? -15.441 -0.280 -16.298 1.00 91.19 173 LYS A CA 1
ATOM 1375 C C . LYS A 1 173 ? -15.406 -1.367 -17.377 1.00 91.19 173 LYS A C 1
ATOM 1377 O O . LYS A 1 173 ? -14.561 -2.260 -17.326 1.00 91.19 173 LYS A O 1
ATOM 1382 N N . ASP A 1 174 ? -16.248 -1.256 -18.405 1.00 91.44 174 ASP A N 1
ATOM 1383 C CA . ASP A 1 174 ? -16.296 -2.228 -19.509 1.00 91.44 174 ASP A CA 1
ATOM 1384 C C . ASP A 1 174 ? -14.996 -2.258 -20.319 1.00 91.44 174 ASP A C 1
ATOM 1386 O O . ASP A 1 174 ? -14.536 -3.316 -20.764 1.00 91.44 174 ASP A O 1
ATOM 1390 N N . LYS A 1 175 ? -14.393 -1.082 -20.530 1.00 92.19 175 LYS A N 1
ATOM 1391 C CA . LYS A 1 175 ? -13.107 -0.961 -21.220 1.00 92.19 175 LYS A CA 1
ATOM 1392 C C . LYS A 1 175 ? -12.000 -1.579 -20.371 1.00 92.19 175 LYS A C 1
ATOM 1394 O O . LYS A 1 175 ? -11.202 -2.347 -20.904 1.00 92.19 175 LYS A O 1
ATOM 1399 N N . LEU A 1 176 ? -11.992 -1.304 -19.069 1.00 92.19 176 LEU A N 1
ATOM 1400 C CA . LEU A 1 176 ? -11.025 -1.854 -18.128 1.00 92.19 176 LEU A CA 1
ATOM 1401 C C . LEU A 1 176 ? -11.101 -3.384 -18.066 1.00 92.19 176 LEU A C 1
ATOM 1403 O O . LEU A 1 176 ? -10.079 -4.047 -18.194 1.00 92.19 176 LEU A O 1
ATOM 1407 N N . SER A 1 177 ? -12.306 -3.956 -17.989 1.00 91.25 177 SER A N 1
ATOM 1408 C CA . SER A 1 177 ? -12.513 -5.412 -17.987 1.00 91.25 177 SER A CA 1
ATOM 1409 C C . SER A 1 177 ? -11.944 -6.092 -19.241 1.00 91.25 177 SER A C 1
ATOM 1411 O O . SER A 1 177 ? -11.351 -7.170 -19.163 1.00 91.25 177 SER A O 1
ATOM 1413 N N . LYS A 1 178 ? -12.068 -5.455 -20.415 1.00 92.12 178 LYS A N 1
ATOM 1414 C CA . LYS A 1 178 ? -11.455 -5.951 -21.660 1.00 92.12 178 LYS A CA 1
ATOM 1415 C C . LYS A 1 178 ? -9.930 -5.864 -21.614 1.00 92.12 178 LYS A C 1
ATOM 1417 O O . LYS A 1 178 ? -9.269 -6.838 -21.967 1.00 92.12 178 LYS A O 1
ATOM 1422 N N . LEU A 1 179 ? -9.387 -4.735 -21.158 1.00 91.06 179 LEU A N 1
ATOM 1423 C CA . LEU A 1 179 ? -7.942 -4.528 -21.035 1.00 91.06 179 LEU A CA 1
ATOM 1424 C C . LEU A 1 179 ? -7.312 -5.521 -20.050 1.00 91.06 179 LEU A C 1
ATOM 1426 O O . LEU A 1 179 ? -6.314 -6.142 -20.392 1.00 91.06 179 LEU A O 1
ATOM 1430 N N . ASN A 1 180 ? -7.949 -5.780 -18.904 1.00 91.00 180 ASN A N 1
ATOM 1431 C CA . ASN A 1 180 ? -7.487 -6.757 -17.907 1.00 91.00 180 ASN A CA 1
ATOM 1432 C C . ASN A 1 180 ? -7.362 -8.185 -18.473 1.00 91.00 180 ASN A C 1
ATOM 1434 O O . ASN A 1 180 ? -6.553 -8.976 -17.999 1.00 91.00 180 ASN A O 1
ATOM 1438 N N . LYS A 1 181 ? -8.137 -8.535 -19.508 1.00 90.81 181 LYS A N 1
ATOM 1439 C CA . LYS A 1 181 ? -7.975 -9.815 -20.221 1.00 90.81 181 LYS A CA 1
ATOM 1440 C C . LYS A 1 181 ? -6.822 -9.765 -21.222 1.00 90.81 181 LYS A C 1
ATOM 1442 O O . LYS A 1 181 ? -6.121 -10.754 -21.392 1.00 90.81 181 LYS A O 1
ATOM 1447 N N . GLN A 1 182 ? -6.635 -8.627 -21.888 1.00 88.00 182 GLN A N 1
ATOM 1448 C CA . GLN A 1 182 ? -5.615 -8.440 -22.922 1.00 88.00 182 GLN A CA 1
ATOM 1449 C C . GLN A 1 182 ? -4.197 -8.312 -22.361 1.00 88.00 182 GLN A C 1
ATOM 1451 O O . GLN A 1 182 ? -3.264 -8.752 -23.024 1.00 88.00 182 GLN A O 1
ATOM 1456 N N . VAL A 1 183 ? -4.020 -7.776 -21.148 1.00 85.19 183 VAL A N 1
ATOM 1457 C CA . VAL A 1 183 ? -2.694 -7.695 -20.499 1.00 85.19 183 VAL A CA 1
ATOM 1458 C C . VAL A 1 183 ? -2.060 -9.072 -20.283 1.00 85.19 183 VAL A C 1
ATOM 1460 O O . VAL A 1 183 ? -0.841 -9.182 -20.265 1.00 85.19 183 VAL A O 1
ATOM 1463 N N . ARG A 1 184 ? -2.868 -10.139 -20.221 1.00 85.25 184 ARG A N 1
ATOM 1464 C CA . ARG A 1 184 ? -2.417 -11.537 -20.097 1.00 85.25 184 ARG A CA 1
ATOM 1465 C C . ARG A 1 184 ? -2.299 -12.273 -21.441 1.00 85.25 184 ARG A C 1
ATOM 1467 O O . ARG A 1 184 ? -2.327 -13.496 -21.476 1.00 85.25 184 ARG A O 1
ATOM 1474 N N . SER A 1 185 ? -2.261 -11.539 -22.552 1.00 81.00 185 SER A N 1
ATOM 1475 C CA . SER A 1 185 ? -2.103 -12.103 -23.896 1.00 81.00 185 SER A CA 1
ATOM 1476 C C . SER A 1 185 ? -0.675 -12.605 -24.132 1.00 81.00 185 SER A C 1
ATOM 1478 O O . SER A 1 185 ? 0.273 -11.889 -23.825 1.00 81.00 185 SER A O 1
ATOM 1480 N N . ASP A 1 186 ? -0.530 -13.761 -24.789 1.00 81.62 186 ASP A N 1
ATOM 1481 C CA . ASP A 1 186 ? 0.772 -14.284 -25.245 1.00 81.62 186 ASP A CA 1
ATOM 1482 C C . ASP A 1 186 ? 1.420 -13.395 -26.326 1.00 81.62 186 ASP A C 1
ATOM 1484 O O . ASP A 1 186 ? 2.638 -13.395 -26.512 1.00 81.62 186 ASP A O 1
ATOM 1488 N N . ASP A 1 187 ? 0.616 -12.612 -27.058 1.00 81.50 187 ASP A N 1
ATOM 1489 C CA . ASP A 1 187 ? 1.133 -11.568 -27.946 1.00 81.50 187 ASP A CA 1
ATOM 1490 C C . ASP A 1 187 ? 1.582 -10.353 -27.123 1.00 81.50 187 ASP A C 1
ATOM 1492 O O . ASP A 1 187 ? 0.756 -9.572 -26.632 1.00 81.50 187 ASP A O 1
ATOM 1496 N N . TRP A 1 188 ? 2.902 -10.176 -27.019 1.00 77.12 188 TRP A N 1
ATOM 1497 C CA . TRP A 1 188 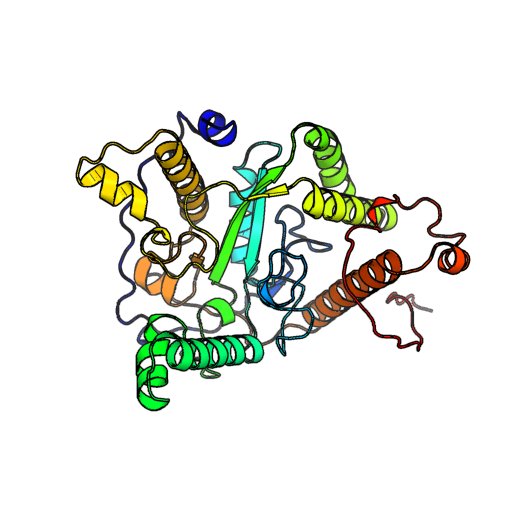? 3.521 -9.095 -26.255 1.00 77.12 188 TRP A CA 1
ATOM 1498 C C . TRP A 1 188 ? 3.089 -7.699 -26.719 1.00 77.12 188 TRP A C 1
ATOM 1500 O O . TRP A 1 188 ? 3.021 -6.791 -25.895 1.00 77.12 188 TRP A O 1
ATOM 1510 N N . LYS A 1 189 ? 2.755 -7.498 -28.005 1.00 76.38 189 LYS A N 1
ATOM 1511 C CA . LYS A 1 189 ? 2.289 -6.189 -28.497 1.00 76.38 189 LYS A CA 1
ATOM 1512 C C . LYS A 1 189 ? 0.901 -5.873 -27.962 1.00 76.38 189 LYS A C 1
ATOM 1514 O O . LYS A 1 189 ? 0.630 -4.730 -27.596 1.00 76.38 189 LYS A O 1
ATOM 1519 N N . VAL A 1 190 ? 0.035 -6.886 -27.912 1.00 78.62 190 VAL A N 1
ATOM 1520 C CA . VAL A 1 190 ? -1.317 -6.773 -27.353 1.00 78.62 190 VAL A CA 1
ATOM 1521 C C . VAL A 1 190 ? -1.242 -6.541 -25.849 1.00 78.62 190 VAL A C 1
ATOM 1523 O O . VAL A 1 190 ? -1.866 -5.600 -25.363 1.00 78.62 190 VAL A O 1
ATOM 1526 N N . SER A 1 191 ? -0.449 -7.345 -25.132 1.00 76.00 191 SER A N 1
ATOM 1527 C CA . SER A 1 191 ? -0.252 -7.195 -23.686 1.00 76.00 191 SER A CA 1
ATOM 1528 C C . SER A 1 191 ? 0.292 -5.806 -23.337 1.00 76.00 191 SER A C 1
ATOM 1530 O O . SER A 1 191 ? -0.302 -5.090 -22.529 1.00 76.00 191 SER A O 1
ATOM 1532 N N . TYR A 1 192 ? 1.340 -5.366 -24.038 1.00 78.00 192 TYR A N 1
ATOM 1533 C CA . TYR A 1 192 ? 1.945 -4.054 -23.839 1.00 78.00 192 TYR A CA 1
ATOM 1534 C C . TYR A 1 192 ? 0.958 -2.910 -24.100 1.00 78.00 192 TYR A C 1
ATOM 1536 O O . TYR A 1 192 ? 0.779 -2.039 -23.251 1.00 78.00 192 TYR A O 1
ATOM 1544 N N . ALA A 1 193 ? 0.279 -2.907 -25.253 1.00 76.75 193 ALA A N 1
ATOM 1545 C CA . ALA A 1 193 ? -0.684 -1.857 -25.588 1.00 76.75 193 ALA A CA 1
ATOM 1546 C C . ALA A 1 193 ? -1.859 -1.815 -24.597 1.00 76.75 193 ALA A C 1
ATOM 1548 O O . ALA A 1 193 ? -2.341 -0.732 -24.247 1.00 76.75 193 ALA A O 1
ATOM 1549 N N . ALA A 1 194 ? -2.307 -2.981 -24.125 1.00 82.44 194 ALA A N 1
ATOM 1550 C CA . ALA A 1 194 ? -3.355 -3.071 -23.122 1.00 82.44 194 ALA A CA 1
ATOM 1551 C C . ALA A 1 194 ? -2.904 -2.489 -21.777 1.00 82.44 194 ALA A C 1
ATOM 1553 O O . ALA A 1 194 ? -3.646 -1.705 -21.182 1.00 82.44 194 ALA A O 1
ATOM 1554 N N . GLU A 1 195 ? -1.682 -2.801 -21.338 1.00 83.62 195 GLU A N 1
ATOM 1555 C CA . GLU A 1 195 ? -1.127 -2.281 -20.088 1.00 83.62 195 GLU A CA 1
ATOM 1556 C C . GLU A 1 195 ? -0.980 -0.759 -20.153 1.00 83.62 195 GLU A C 1
ATOM 1558 O O . GLU A 1 195 ? -1.412 -0.049 -19.247 1.00 83.62 195 GLU A O 1
ATOM 1563 N N . MET A 1 196 ? -0.509 -0.229 -21.283 1.00 80.75 196 MET A N 1
ATOM 1564 C CA . MET A 1 196 ? -0.438 1.215 -21.506 1.00 80.75 196 MET A CA 1
ATOM 1565 C C . MET A 1 196 ? -1.789 1.911 -21.412 1.00 80.75 196 MET A C 1
ATOM 1567 O O . MET A 1 196 ? -1.928 2.941 -20.747 1.00 80.75 196 MET A O 1
ATOM 1571 N N . ALA A 1 197 ? -2.806 1.346 -22.059 1.00 83.00 197 ALA A N 1
ATOM 1572 C CA . ALA A 1 197 ? -4.155 1.882 -21.984 1.00 83.00 197 ALA A CA 1
ATOM 1573 C C . ALA A 1 197 ? -4.723 1.797 -20.556 1.00 83.00 197 ALA A C 1
ATOM 1575 O O . ALA A 1 197 ? -5.431 2.712 -20.133 1.00 83.00 197 ALA A O 1
ATOM 1576 N N . ARG A 1 198 ? -4.398 0.735 -19.809 1.00 88.75 198 ARG A N 1
ATOM 1577 C CA . ARG A 1 198 ? -4.812 0.535 -18.415 1.00 88.75 198 ARG A CA 1
ATOM 1578 C C . ARG A 1 198 ? -4.198 1.583 -17.488 1.00 88.75 198 ARG A C 1
ATOM 1580 O O . ARG A 1 198 ? -4.934 2.211 -16.732 1.00 88.75 198 ARG A O 1
ATOM 1587 N N . GLN A 1 199 ? -2.899 1.847 -17.620 1.00 85.06 199 GLN A N 1
ATOM 1588 C CA . GLN A 1 199 ? -2.193 2.892 -16.869 1.00 85.06 199 GLN A CA 1
ATOM 1589 C C . GLN A 1 199 ? -2.766 4.289 -17.148 1.00 85.06 199 GLN A C 1
ATOM 1591 O O . GLN A 1 199 ? -2.963 5.086 -16.232 1.00 85.06 199 GLN A O 1
ATOM 1596 N N . ALA A 1 200 ? -3.107 4.586 -18.404 1.00 82.81 200 ALA A N 1
ATOM 1597 C CA . ALA A 1 200 ? -3.728 5.860 -18.755 1.00 82.81 200 ALA A CA 1
ATOM 1598 C C . ALA A 1 200 ? -5.146 6.017 -18.174 1.00 82.81 200 ALA A C 1
ATOM 1600 O O . ALA A 1 200 ? -5.520 7.112 -17.750 1.00 82.81 200 ALA A O 1
ATOM 1601 N N . LEU A 1 201 ? -5.938 4.936 -18.140 1.00 87.81 201 LEU A N 1
ATOM 1602 C CA . LEU A 1 201 ? -7.248 4.946 -17.483 1.00 87.81 201 LEU A CA 1
ATOM 1603 C C . LEU A 1 201 ? -7.107 5.129 -15.975 1.00 87.81 201 LEU A C 1
ATOM 1605 O O . LEU A 1 201 ? -7.793 5.977 -15.417 1.00 87.81 201 LEU A O 1
ATOM 1609 N N . PHE A 1 202 ? -6.199 4.388 -15.341 1.00 89.75 202 PHE A N 1
ATOM 1610 C CA . PHE A 1 202 ? -5.892 4.511 -13.919 1.00 89.75 202 PHE A CA 1
ATOM 1611 C C . PHE A 1 202 ? -5.599 5.963 -13.529 1.00 89.75 202 PHE A C 1
ATOM 1613 O O . PHE A 1 202 ? -6.318 6.528 -12.711 1.00 89.75 202 PHE A O 1
ATOM 1620 N N . LYS A 1 203 ? -4.660 6.623 -14.213 1.00 84.88 203 LYS A N 1
ATOM 1621 C CA . LYS A 1 203 ? -4.274 8.012 -13.909 1.00 84.88 203 LYS A CA 1
ATOM 1622 C C . LYS A 1 203 ? -5.403 9.039 -14.046 1.00 84.88 203 LYS A C 1
ATOM 1624 O O . LYS A 1 203 ? -5.311 10.116 -13.466 1.00 84.88 203 LYS A O 1
ATOM 1629 N N . LYS A 1 204 ? -6.426 8.759 -14.857 1.00 86.31 204 LYS A N 1
ATOM 1630 C CA . LYS A 1 204 ? -7.485 9.725 -15.186 1.00 86.31 204 LYS A CA 1
ATOM 1631 C C . LYS A 1 204 ? -8.819 9.439 -14.496 1.00 86.31 204 LYS A C 1
ATOM 1633 O O . LYS A 1 204 ? -9.575 10.376 -14.263 1.00 86.31 204 LYS A O 1
ATOM 1638 N N . HIS A 1 205 ? -9.108 8.171 -14.229 1.00 91.94 205 HIS A N 1
ATOM 1639 C CA . HIS A 1 205 ? -10.440 7.698 -13.858 1.00 91.94 205 HIS A CA 1
ATOM 1640 C C . HIS A 1 205 ? -10.465 6.905 -12.552 1.00 91.94 205 HIS A C 1
ATOM 1642 O O . HIS A 1 205 ? -11.539 6.468 -12.147 1.00 91.94 205 HIS A O 1
ATOM 1648 N N . ALA A 1 206 ? -9.317 6.677 -11.905 1.00 93.25 206 ALA A N 1
ATOM 1649 C CA . ALA A 1 206 ? -9.274 6.056 -10.589 1.00 93.25 206 ALA A CA 1
ATOM 1650 C C . ALA A 1 206 ? -9.233 7.114 -9.483 1.00 93.25 206 ALA A C 1
ATOM 1652 O O . ALA A 1 206 ? -8.494 8.092 -9.565 1.00 93.25 206 ALA A O 1
ATOM 1653 N N . THR A 1 207 ? -10.010 6.900 -8.424 1.00 93.94 207 THR A N 1
ATOM 1654 C CA . THR A 1 207 ? -9.975 7.716 -7.204 1.00 93.94 207 THR A CA 1
ATOM 1655 C C . THR A 1 207 ? -9.919 6.801 -5.978 1.00 93.94 207 THR A C 1
ATOM 1657 O O . THR A 1 207 ? -10.709 5.854 -5.912 1.00 93.94 207 THR A O 1
ATOM 1660 N N . PRO A 1 208 ? -9.028 7.050 -4.999 1.00 95.69 208 PRO A N 1
ATOM 1661 C CA . PRO A 1 208 ? -9.048 6.358 -3.711 1.00 95.69 208 PRO A CA 1
ATOM 1662 C C . PRO A 1 208 ? -10.412 6.447 -3.022 1.00 95.69 208 PRO A C 1
ATOM 1664 O O . PRO A 1 208 ? -11.083 7.480 -3.091 1.00 95.69 208 PRO A O 1
ATOM 1667 N N . ILE A 1 209 ? -10.826 5.388 -2.328 1.00 97.19 209 ILE A N 1
ATOM 1668 C CA . ILE A 1 209 ? -12.023 5.455 -1.483 1.00 97.19 209 ILE A CA 1
ATOM 1669 C C . ILE A 1 209 ? -11.808 6.450 -0.332 1.00 97.19 209 ILE A C 1
ATOM 1671 O O . ILE A 1 209 ? -10.722 6.537 0.240 1.00 97.19 209 ILE A O 1
ATOM 1675 N N . ASP A 1 210 ? -12.849 7.208 0.021 1.00 97.31 210 ASP A N 1
ATOM 1676 C CA . ASP A 1 210 ? -12.785 8.147 1.145 1.00 97.31 210 ASP A CA 1
ATOM 1677 C C . ASP A 1 210 ? -12.859 7.367 2.461 1.00 97.31 210 ASP A C 1
ATOM 1679 O O . ASP A 1 210 ? -13.909 6.833 2.824 1.00 97.31 210 ASP A O 1
ATOM 1683 N N . VAL A 1 211 ? -11.732 7.292 3.162 1.00 96.56 211 VAL A N 1
ATOM 1684 C CA . VAL A 1 211 ? -11.596 6.653 4.477 1.00 96.56 211 VAL A CA 1
ATOM 1685 C C . VAL A 1 211 ? -11.476 7.670 5.608 1.00 96.56 211 VAL A C 1
ATOM 1687 O O . VAL A 1 211 ? -11.215 7.268 6.734 1.00 96.56 211 VAL A O 1
ATOM 1690 N N . GLY A 1 212 ? -11.651 8.969 5.348 1.00 95.25 212 GLY A N 1
ATOM 1691 C CA . GLY A 1 212 ? -11.728 10.006 6.384 1.00 95.25 212 GLY A CA 1
ATOM 1692 C C . GLY A 1 212 ? -10.424 10.648 6.852 1.00 95.25 212 GLY A C 1
ATOM 1693 O O . GLY A 1 212 ? -10.490 11.563 7.665 1.00 95.25 212 GLY A O 1
ATOM 1694 N N . ALA A 1 213 ? -9.273 10.235 6.324 1.00 92.56 213 ALA A N 1
ATOM 1695 C CA . ALA A 1 213 ? -7.981 10.892 6.528 1.00 92.56 213 ALA A CA 1
ATOM 1696 C C . ALA A 1 213 ? -7.141 10.766 5.253 1.00 92.56 213 ALA A C 1
ATOM 1698 O O . ALA A 1 213 ? -7.367 9.854 4.450 1.00 92.56 213 ALA A O 1
ATOM 1699 N N . LYS A 1 214 ? -6.204 11.691 5.033 1.00 90.69 214 LYS A N 1
ATOM 1700 C CA . LYS A 1 214 ? -5.293 11.604 3.882 1.00 90.69 214 LYS A CA 1
ATOM 1701 C C . LYS A 1 214 ? -4.210 10.553 4.135 1.00 90.69 214 LYS A C 1
ATOM 1703 O O . LYS A 1 214 ? -3.953 10.182 5.276 1.00 90.69 214 LYS A O 1
ATOM 1708 N N . PHE A 1 215 ? -3.594 10.076 3.055 1.00 87.50 215 PHE A N 1
ATOM 1709 C CA . PHE A 1 215 ? -2.346 9.322 3.146 1.00 87.50 215 PHE A CA 1
ATOM 1710 C C . PHE A 1 215 ? -1.259 10.197 3.792 1.00 87.50 215 PHE A C 1
ATOM 1712 O O . PHE A 1 215 ? -1.213 11.399 3.512 1.00 87.50 215 PHE A O 1
ATOM 1719 N N . ASP A 1 216 ? -0.431 9.593 4.647 1.00 81.56 216 ASP A N 1
ATOM 1720 C CA . ASP A 1 216 ? 0.692 10.227 5.360 1.00 81.56 216 ASP A CA 1
ATOM 1721 C C . ASP A 1 216 ? 0.292 11.427 6.247 1.00 81.56 216 ASP A C 1
ATOM 1723 O O . ASP A 1 216 ? 1.082 12.309 6.585 1.00 81.56 216 ASP A O 1
ATOM 1727 N N . GLU A 1 217 ? -0.987 11.499 6.631 1.00 80.19 217 GLU A N 1
ATOM 1728 C CA . GLU A 1 217 ? -1.471 12.527 7.544 1.00 80.19 217 GLU A CA 1
ATOM 1729 C C . GLU A 1 217 ? -1.077 12.185 8.987 1.00 80.19 217 GLU A C 1
ATOM 1731 O O . GLU A 1 217 ? -1.561 11.214 9.564 1.00 80.19 217 GLU A O 1
ATOM 1736 N N . ALA A 1 218 ? -0.253 13.019 9.619 1.00 78.31 218 ALA A N 1
ATOM 1737 C CA . ALA A 1 218 ? 0.115 12.864 11.027 1.00 78.31 218 ALA A CA 1
ATOM 1738 C C . ALA A 1 218 ? -0.970 13.426 11.976 1.00 78.31 218 ALA A C 1
ATOM 1740 O O . ALA A 1 218 ? -0.774 14.465 12.617 1.00 78.31 218 ALA A O 1
ATOM 1741 N N . SER A 1 219 ? -2.131 12.766 12.057 1.00 85.19 219 SER A N 1
ATOM 1742 C CA . SER A 1 219 ? -3.250 13.148 12.935 1.00 85.19 219 SER A CA 1
ATOM 1743 C C . SER A 1 219 ? -3.941 11.937 13.575 1.00 85.19 219 SER A C 1
ATOM 1745 O O . SER A 1 219 ? -3.813 10.812 13.103 1.00 85.19 219 SER A O 1
ATOM 1747 N N . GLU A 1 220 ? -4.720 12.158 14.642 1.00 90.50 220 GLU A N 1
ATOM 1748 C CA . GLU A 1 220 ? -5.527 11.099 15.281 1.00 90.50 220 GLU A CA 1
ATOM 1749 C C . GLU A 1 220 ? -6.542 10.470 14.312 1.00 90.50 220 GLU A C 1
ATOM 1751 O O . GLU A 1 220 ? -6.899 9.303 14.458 1.00 90.50 220 GLU A O 1
ATOM 1756 N N . ALA A 1 221 ? -6.973 11.211 13.283 1.00 93.75 221 ALA A N 1
ATOM 1757 C CA . ALA A 1 221 ? -7.891 10.704 12.265 1.00 93.75 221 ALA A CA 1
ATOM 1758 C C . ALA A 1 221 ? -7.273 9.580 11.414 1.00 93.75 221 ALA A C 1
ATOM 1760 O O . ALA A 1 221 ? -8.013 8.795 10.800 1.00 93.75 221 ALA A O 1
ATOM 1761 N N . SER A 1 222 ? -5.941 9.477 11.395 1.00 93.50 222 SER A N 1
ATOM 1762 C CA . SER A 1 222 ? -5.219 8.430 10.674 1.00 93.50 222 SER A CA 1
ATOM 1763 C C . SER A 1 222 ? -5.283 7.068 11.355 1.00 93.50 222 SER A C 1
ATOM 1765 O O . SER A 1 222 ? -5.167 6.058 10.661 1.00 93.50 222 SER A O 1
ATOM 1767 N N . ALA A 1 223 ? -5.571 7.023 12.659 1.00 95.56 223 ALA A N 1
ATOM 1768 C CA . ALA A 1 223 ? -5.651 5.781 13.415 1.00 95.56 223 ALA A CA 1
ATOM 1769 C C . ALA A 1 223 ? -6.729 4.846 12.850 1.00 95.56 223 ALA A C 1
ATOM 1771 O O . ALA A 1 223 ? -7.872 5.249 12.615 1.00 95.56 223 ALA A O 1
ATOM 1772 N N . VAL A 1 224 ? -6.407 3.568 12.658 1.00 96.75 224 VAL A N 1
ATOM 1773 C CA . VAL A 1 224 ? -7.294 2.541 12.097 1.00 96.75 224 VAL A CA 1
ATOM 1774 C C . VAL A 1 224 ? -8.644 2.523 12.817 1.00 96.75 224 VAL A C 1
ATOM 1776 O O . VAL A 1 224 ? -9.686 2.413 12.165 1.00 96.75 224 VAL A O 1
ATOM 1779 N N . LYS A 1 225 ? -8.646 2.679 14.147 1.00 96.12 225 LYS A N 1
ATOM 1780 C CA . LYS A 1 225 ? -9.856 2.611 14.974 1.00 96.12 225 LYS A CA 1
ATOM 1781 C C . LYS A 1 225 ? -10.526 3.960 15.244 1.00 96.12 225 LYS A C 1
ATOM 1783 O O . LYS A 1 225 ? -11.563 3.960 15.896 1.00 96.12 225 LYS A O 1
ATOM 1788 N N . PHE A 1 226 ? -10.053 5.069 14.666 1.00 97.00 226 PHE A N 1
ATOM 1789 C CA . PHE A 1 226 ? -10.575 6.424 14.917 1.00 97.00 226 PHE A CA 1
ATOM 1790 C C . PHE A 1 226 ? -12.113 6.521 14.947 1.00 97.00 226 PHE A C 1
ATOM 1792 O O . PHE A 1 226 ? -12.698 7.049 15.890 1.00 97.00 226 PHE A O 1
ATOM 1799 N N . PHE A 1 227 ? -12.798 5.983 13.931 1.00 97.69 227 PHE A N 1
ATOM 1800 C CA . PHE A 1 227 ? -14.265 5.997 13.897 1.00 97.69 227 PHE A CA 1
ATOM 1801 C C . PHE A 1 227 ? -14.908 4.953 14.818 1.00 97.69 227 PHE A C 1
ATOM 1803 O O . PHE A 1 227 ? -16.004 5.188 15.321 1.00 97.69 227 PHE A O 1
ATOM 1810 N N . GLU A 1 228 ? -14.259 3.807 15.036 1.00 96.44 228 GLU A N 1
ATOM 1811 C CA . GLU A 1 228 ? -14.775 2.757 15.923 1.00 96.44 228 GLU A CA 1
ATOM 1812 C C . GLU A 1 228 ? -14.803 3.216 17.372 1.00 96.44 228 GLU A C 1
ATOM 1814 O O . GLU A 1 228 ? -15.778 2.961 18.075 1.00 96.44 228 GLU A O 1
ATOM 1819 N N . ASP A 1 229 ? -13.756 3.914 17.798 1.00 95.69 229 ASP A N 1
ATOM 1820 C CA . ASP A 1 229 ? -13.625 4.384 19.169 1.00 95.69 229 ASP A CA 1
ATOM 1821 C C . ASP A 1 229 ? -14.669 5.472 19.454 1.00 95.69 229 ASP A C 1
ATOM 1823 O O . ASP A 1 229 ? -15.404 5.375 20.436 1.00 95.69 229 ASP A O 1
ATOM 1827 N N . ARG A 1 230 ? -14.880 6.405 18.514 1.00 97.12 230 ARG A N 1
ATOM 1828 C CA . ARG A 1 230 ? -15.982 7.386 18.569 1.00 97.12 230 ARG A CA 1
ATOM 1829 C C . ARG A 1 230 ? -17.359 6.720 18.669 1.00 97.12 230 ARG A C 1
ATOM 1831 O O . ARG A 1 230 ? -18.183 7.098 19.504 1.00 97.12 230 ARG A O 1
ATOM 1838 N N . ILE A 1 231 ? -17.620 5.691 17.855 1.00 96.56 231 ILE A N 1
ATOM 1839 C CA . ILE A 1 231 ? -18.874 4.919 17.925 1.00 96.56 231 ILE A CA 1
ATOM 1840 C C . ILE A 1 231 ? -19.007 4.218 19.288 1.00 96.56 231 ILE A C 1
ATOM 1842 O O . ILE A 1 231 ? -20.093 4.215 19.871 1.00 96.56 231 ILE A O 1
ATOM 1846 N N . ALA A 1 232 ? -17.928 3.626 19.806 1.00 95.31 232 ALA A N 1
ATOM 1847 C CA . ALA A 1 232 ? -17.915 2.924 21.089 1.00 95.31 232 ALA A CA 1
ATOM 1848 C C . ALA A 1 232 ? -18.154 3.865 22.283 1.00 95.31 232 ALA A C 1
ATOM 1850 O O . ALA A 1 232 ? -18.781 3.463 23.264 1.00 95.31 232 ALA A O 1
ATOM 1851 N N . GLU A 1 233 ? -17.732 5.124 22.174 1.00 96.44 233 GLU A N 1
ATOM 1852 C CA . GLU A 1 233 ? -18.023 6.202 23.129 1.00 96.44 233 GLU A CA 1
ATOM 1853 C C . GLU A 1 233 ? -19.475 6.715 23.049 1.00 96.44 233 GLU A C 1
ATOM 1855 O O . GLU A 1 233 ? -19.900 7.544 23.857 1.00 96.44 233 GLU A O 1
ATOM 1860 N N . GLY A 1 234 ? -20.275 6.188 22.117 1.00 96.25 234 GLY A N 1
ATOM 1861 C CA . GLY A 1 234 ? -21.676 6.553 21.926 1.00 96.25 234 GLY A CA 1
ATOM 1862 C C . GLY A 1 234 ? -21.876 7.774 21.030 1.00 96.25 234 GLY A C 1
ATOM 1863 O O . GLY A 1 234 ? -22.984 8.318 20.984 1.00 96.25 234 GLY A O 1
ATOM 1864 N N . GLU A 1 235 ? -20.839 8.214 20.311 1.00 97.50 235 GLU A N 1
ATOM 1865 C CA . GLU A 1 235 ? -20.958 9.301 19.349 1.00 97.50 235 GLU A CA 1
ATOM 1866 C C . GLU A 1 235 ? -21.786 8.866 18.132 1.00 97.50 235 GLU A C 1
ATOM 1868 O O . GLU A 1 235 ? -21.610 7.788 17.558 1.00 97.50 235 GLU A O 1
ATOM 1873 N N . LYS A 1 236 ? -22.701 9.739 17.701 1.00 96.75 236 LYS A N 1
ATOM 1874 C CA . LYS A 1 236 ? -23.442 9.557 16.455 1.00 96.75 236 LYS A CA 1
ATOM 1875 C C . LYS A 1 236 ? -22.697 10.249 15.317 1.00 96.75 236 LYS A C 1
ATOM 1877 O O . LYS A 1 236 ? -22.802 11.464 15.170 1.00 96.75 236 LYS A O 1
ATOM 1882 N N . LEU A 1 237 ? -22.012 9.455 14.500 1.00 97.00 237 LEU A N 1
ATOM 1883 C CA . LEU A 1 237 ? -21.322 9.932 13.301 1.00 97.00 237 LEU A CA 1
ATOM 1884 C C . LEU A 1 237 ? -22.285 10.598 12.305 1.00 97.00 237 LEU A C 1
ATOM 1886 O O . LEU A 1 237 ? -23.447 10.195 12.170 1.00 97.00 237 LEU A O 1
ATOM 1890 N N . LEU A 1 238 ? -21.783 11.595 11.574 1.00 97.19 238 LEU A N 1
ATOM 1891 C CA . LEU A 1 238 ? -22.461 12.147 10.401 1.00 97.19 238 LEU A CA 1
ATOM 1892 C C . LEU A 1 238 ? -22.517 11.105 9.273 1.00 97.19 238 LEU A C 1
ATOM 1894 O O . LEU A 1 238 ? -21.672 10.217 9.199 1.00 97.19 238 LEU A O 1
ATOM 1898 N N . ASP A 1 239 ? -23.448 11.255 8.326 1.00 96.56 239 ASP A N 1
ATOM 1899 C CA . ASP A 1 239 ? -23.608 10.302 7.211 1.00 96.56 239 ASP A CA 1
ATOM 1900 C C . ASP A 1 239 ? -22.307 10.085 6.416 1.00 96.56 239 ASP A C 1
ATOM 1902 O O . ASP A 1 239 ? -21.992 8.962 6.021 1.00 96.56 239 ASP A O 1
ATOM 1906 N N . LYS A 1 240 ? -21.523 11.154 6.214 1.00 96.69 240 LYS A N 1
ATOM 1907 C CA . LYS A 1 240 ? -20.218 11.077 5.544 1.00 96.69 240 LYS A CA 1
ATOM 1908 C C . LYS A 1 240 ? -19.187 10.310 6.377 1.00 96.69 240 LYS A C 1
ATOM 1910 O O . LYS A 1 240 ? -18.472 9.477 5.836 1.00 96.69 240 LYS A O 1
ATOM 1915 N N . GLU A 1 241 ? -19.122 10.569 7.678 1.00 97.75 241 GLU A N 1
ATOM 1916 C CA . GLU A 1 241 ? -18.197 9.882 8.587 1.00 97.75 241 GLU A CA 1
ATOM 1917 C C . GLU A 1 241 ? -18.556 8.405 8.733 1.00 97.75 241 GLU A C 1
ATOM 1919 O O . GLU A 1 241 ? -17.676 7.556 8.797 1.00 97.75 241 GLU A O 1
ATOM 1924 N N . TYR A 1 242 ? -19.848 8.076 8.716 1.00 97.06 242 TYR A N 1
ATOM 1925 C CA . TYR A 1 242 ? -20.300 6.693 8.678 1.00 97.06 242 TYR A CA 1
ATOM 1926 C C . TYR A 1 242 ? -19.852 5.994 7.388 1.00 97.06 242 TYR A C 1
ATOM 1928 O O . TYR A 1 242 ? -19.351 4.875 7.435 1.00 97.06 242 TYR A O 1
ATOM 1936 N N . GLU A 1 243 ? -19.968 6.656 6.232 1.00 97.62 243 GLU A N 1
ATOM 1937 C CA . GLU A 1 243 ? -19.448 6.128 4.966 1.00 97.62 243 GLU A CA 1
ATOM 1938 C C . GLU A 1 243 ? -17.924 5.905 5.014 1.00 97.62 243 GLU A C 1
ATOM 1940 O O . GLU A 1 243 ? -17.449 4.848 4.600 1.00 97.62 243 GLU A O 1
ATOM 1945 N N . GLN A 1 244 ? -17.173 6.844 5.596 1.00 97.88 244 GLN A N 1
ATOM 1946 C CA . GLN A 1 244 ? -15.724 6.734 5.805 1.00 97.88 244 GLN A CA 1
ATOM 1947 C C . GLN A 1 244 ? -15.354 5.585 6.749 1.00 97.88 244 GLN A C 1
ATOM 1949 O O . GLN A 1 244 ? -14.458 4.795 6.442 1.00 97.88 244 GLN A O 1
ATOM 1954 N N . ALA A 1 245 ? -16.082 5.436 7.858 1.00 97.94 245 ALA A N 1
ATOM 1955 C CA . ALA A 1 245 ? -15.930 4.325 8.789 1.00 97.94 245 ALA A CA 1
ATOM 1956 C C . ALA A 1 245 ? -16.179 2.981 8.091 1.00 97.94 245 ALA A C 1
ATOM 1958 O O . ALA A 1 245 ? -15.417 2.032 8.273 1.00 97.94 245 ALA A O 1
ATOM 1959 N N . MET A 1 246 ? -17.204 2.904 7.237 1.00 98.25 246 MET A N 1
ATOM 1960 C CA . MET A 1 246 ? -17.512 1.682 6.501 1.00 98.25 246 MET A CA 1
ATOM 1961 C C . MET A 1 246 ? -16.461 1.331 5.448 1.00 98.25 246 MET A C 1
ATOM 1963 O O . MET A 1 246 ? -16.065 0.172 5.345 1.00 98.25 246 MET A O 1
ATOM 1967 N N . ASN A 1 247 ? -15.972 2.320 4.702 1.00 98.38 247 ASN A N 1
ATOM 1968 C CA . ASN A 1 247 ? -14.863 2.146 3.766 1.00 98.38 247 ASN A CA 1
ATOM 1969 C C . ASN A 1 247 ? -13.595 1.650 4.487 1.00 98.38 247 ASN A C 1
ATOM 1971 O O . ASN A 1 247 ? -12.948 0.713 4.016 1.00 98.38 247 ASN A O 1
ATOM 1975 N N . ARG A 1 248 ? -13.282 2.218 5.662 1.00 98.00 248 ARG A N 1
ATOM 1976 C CA . ARG A 1 248 ? -12.141 1.805 6.495 1.00 98.00 248 ARG A CA 1
ATOM 1977 C C . ARG A 1 248 ? -12.297 0.371 7.015 1.00 98.00 248 ARG A C 1
ATOM 1979 O O . ARG A 1 248 ? -11.339 -0.394 6.949 1.00 98.00 248 ARG A O 1
ATOM 1986 N N . ARG A 1 249 ? -13.502 -0.029 7.446 1.00 98.25 249 ARG A N 1
ATOM 1987 C CA . ARG A 1 249 ? -13.822 -1.425 7.813 1.00 98.25 249 ARG A CA 1
ATOM 1988 C C . ARG A 1 249 ? -13.580 -2.387 6.658 1.00 98.25 249 ARG A C 1
ATOM 1990 O O . ARG A 1 249 ? -12.890 -3.381 6.850 1.00 98.25 249 ARG A O 1
ATOM 1997 N N . ILE A 1 250 ? -14.104 -2.078 5.471 1.00 98.69 250 ILE A N 1
ATOM 1998 C CA . ILE A 1 250 ? -13.969 -2.936 4.285 1.00 98.69 250 ILE A CA 1
ATOM 1999 C C . ILE A 1 250 ? -12.494 -3.122 3.930 1.00 98.69 250 ILE A C 1
ATOM 2001 O O . ILE A 1 250 ? -12.043 -4.260 3.820 1.00 98.69 250 ILE A O 1
ATOM 2005 N N . LEU A 1 251 ? -11.735 -2.025 3.831 1.00 98.62 251 LEU A N 1
ATOM 2006 C CA . LEU A 1 251 ? -10.297 -2.065 3.562 1.00 98.62 251 LEU A CA 1
ATOM 2007 C C . LEU A 1 251 ? -9.565 -2.969 4.564 1.00 98.62 251 LEU A C 1
ATOM 2009 O O . LEU A 1 251 ? -8.893 -3.925 4.183 1.00 98.62 251 LEU A O 1
ATOM 2013 N N . GLN A 1 252 ? -9.739 -2.691 5.854 1.00 98.25 252 GLN A N 1
ATOM 2014 C CA . GLN A 1 252 ? -8.997 -3.361 6.916 1.00 98.25 252 GLN A CA 1
ATOM 2015 C C . GLN A 1 252 ? -9.401 -4.828 7.077 1.00 98.25 252 GLN A C 1
ATOM 2017 O O . GLN A 1 252 ? -8.543 -5.693 7.234 1.00 98.25 252 GLN A O 1
ATOM 2022 N N . ASN A 1 253 ? -10.692 -5.148 7.004 1.00 98.38 253 ASN A N 1
ATOM 2023 C CA . ASN A 1 253 ? -11.160 -6.522 7.153 1.00 98.38 253 ASN A CA 1
ATOM 2024 C C . ASN A 1 253 ? -10.789 -7.391 5.942 1.00 98.38 253 ASN A C 1
ATOM 2026 O O . ASN A 1 253 ? -10.456 -8.556 6.141 1.00 98.38 253 ASN A O 1
ATOM 2030 N N . ILE A 1 254 ? -10.772 -6.846 4.717 1.00 98.56 254 ILE A N 1
ATOM 2031 C CA . ILE A 1 254 ? -10.279 -7.569 3.532 1.00 98.56 254 ILE A CA 1
ATOM 2032 C C . ILE A 1 254 ? -8.804 -7.939 3.717 1.00 98.56 254 ILE A C 1
ATOM 2034 O O . ILE A 1 254 ? -8.455 -9.116 3.625 1.00 98.56 254 ILE A O 1
ATOM 2038 N N . LEU A 1 255 ? -7.947 -6.972 4.056 1.00 98.50 255 LEU A N 1
ATOM 2039 C CA . LEU A 1 255 ? -6.511 -7.219 4.246 1.00 98.50 255 LEU A CA 1
ATOM 2040 C C . LEU A 1 255 ? -6.255 -8.212 5.389 1.00 98.50 255 LEU A C 1
ATOM 2042 O O . LEU A 1 255 ? -5.486 -9.164 5.245 1.00 98.50 255 LEU A O 1
ATOM 2046 N N . ARG A 1 256 ? -6.959 -8.057 6.513 1.00 97.50 256 ARG A N 1
ATOM 2047 C CA . ARG A 1 256 ? -6.838 -8.974 7.655 1.00 97.50 256 ARG A CA 1
ATOM 2048 C C . ARG A 1 256 ? -7.338 -10.381 7.329 1.00 97.50 256 ARG A C 1
ATOM 2050 O O . ARG A 1 256 ? -6.755 -11.346 7.815 1.00 97.50 256 ARG A O 1
ATOM 2057 N N . SER A 1 257 ? -8.359 -10.524 6.479 1.00 97.94 257 SER A N 1
ATOM 2058 C CA . SER A 1 257 ? -8.874 -11.840 6.067 1.00 97.94 257 SER A CA 1
ATOM 2059 C C . SER A 1 257 ? -7.864 -12.663 5.262 1.00 97.94 257 SER A C 1
ATOM 2061 O O . SER A 1 257 ? -7.878 -13.889 5.339 1.00 97.94 257 SER A O 1
ATOM 2063 N N . VAL A 1 258 ? -6.938 -12.003 4.557 1.00 98.00 258 VAL A N 1
ATOM 2064 C CA . VAL A 1 258 ? -5.844 -12.665 3.825 1.00 98.00 258 VAL A CA 1
ATOM 2065 C C . VAL A 1 258 ? -4.547 -12.760 4.642 1.00 98.00 258 VAL A C 1
ATOM 2067 O O . VAL A 1 258 ? -3.533 -13.264 4.154 1.00 98.00 258 VAL A O 1
ATOM 2070 N N . GLY A 1 259 ? -4.580 -12.350 5.914 1.00 97.12 259 GLY A N 1
ATOM 2071 C CA . GLY A 1 259 ? -3.515 -12.577 6.892 1.00 97.12 259 GLY A CA 1
ATOM 2072 C C . GLY A 1 259 ? -2.598 -11.388 7.173 1.00 97.12 259 GLY A C 1
ATOM 2073 O O . GLY A 1 259 ? -1.587 -11.584 7.840 1.00 97.12 259 GLY A O 1
ATOM 2074 N N . PHE A 1 260 ? -2.916 -10.182 6.699 1.00 98.06 260 PHE A N 1
ATOM 2075 C CA . PHE A 1 260 ? -2.183 -8.981 7.110 1.00 98.06 260 PHE A CA 1
ATOM 2076 C C . PHE A 1 260 ? -2.530 -8.560 8.546 1.00 98.06 260 PHE A C 1
ATOM 2078 O O . PHE A 1 260 ? -3.654 -8.754 9.018 1.00 98.06 260 PHE A O 1
ATOM 2085 N N . THR A 1 261 ? -1.579 -7.928 9.229 1.00 97.12 261 THR A N 1
ATOM 2086 C CA . THR A 1 261 ? -1.814 -7.190 10.479 1.00 97.12 261 THR A CA 1
ATOM 2087 C C . THR A 1 261 ? -1.794 -5.693 10.208 1.00 97.12 261 THR A C 1
ATOM 2089 O O . THR A 1 261 ? -0.982 -5.226 9.418 1.00 97.12 261 THR A O 1
ATOM 2092 N N . SER A 1 262 ? -2.673 -4.941 10.862 1.00 95.31 262 SER A N 1
ATOM 2093 C CA . SER A 1 262 ? -2.767 -3.486 10.704 1.00 95.31 262 SER A CA 1
ATOM 2094 C C . SER A 1 262 ? -1.808 -2.769 11.648 1.00 95.31 262 SER A C 1
ATOM 2096 O O . SER A 1 262 ? -1.702 -3.161 12.814 1.00 95.31 262 SER A O 1
ATOM 2098 N N . PHE A 1 263 ? -1.187 -1.679 11.205 1.00 92.94 263 PHE A N 1
ATOM 2099 C CA . PHE A 1 263 ? -0.495 -0.763 12.109 1.00 92.94 263 PHE A CA 1
ATOM 2100 C C . PHE A 1 263 ? -1.487 0.289 12.614 1.00 92.94 263 PHE A C 1
ATOM 2102 O O . PHE A 1 263 ? -1.999 1.097 11.849 1.00 92.94 263 PHE A O 1
ATOM 2109 N N . GLU A 1 264 ? -1.827 0.227 13.906 1.00 92.69 264 GLU A N 1
ATOM 2110 C CA . GLU A 1 264 ? -2.950 0.987 14.479 1.00 92.69 264 GLU A CA 1
ATOM 2111 C C . GLU A 1 264 ? -2.922 2.494 14.159 1.00 92.69 264 GLU A C 1
ATOM 2113 O O . GLU A 1 264 ? -3.965 2.991 13.747 1.00 92.69 264 GLU A O 1
ATOM 2118 N N . PRO A 1 265 ? -1.784 3.211 14.231 1.00 91.81 265 PRO A N 1
ATOM 2119 C CA . PRO A 1 265 ? -1.756 4.650 13.961 1.00 91.81 265 PRO A CA 1
ATOM 2120 C C . PRO A 1 265 ? -2.020 5.057 12.500 1.00 91.81 265 PRO A C 1
ATOM 2122 O O . PRO A 1 265 ? -2.312 6.226 12.250 1.00 91.81 265 PRO A O 1
ATOM 2125 N N . GLU A 1 266 ? -1.929 4.131 11.538 1.00 93.75 266 GLU A N 1
ATOM 2126 C CA . GLU A 1 266 ? -1.926 4.437 10.103 1.00 93.75 266 GLU A CA 1
ATOM 2127 C C . GLU A 1 266 ? -2.899 3.536 9.330 1.00 93.75 266 GLU A C 1
ATOM 2129 O O . GLU A 1 266 ? -2.631 2.367 9.057 1.00 93.75 266 GLU A O 1
ATOM 2134 N N . TRP A 1 267 ? -4.047 4.082 8.917 1.00 96.44 267 TRP A N 1
ATOM 2135 C CA . TRP A 1 267 ? -5.087 3.310 8.224 1.00 96.44 267 TRP A CA 1
ATOM 2136 C C . TRP A 1 267 ? -4.645 2.680 6.897 1.00 96.44 267 TRP A C 1
ATOM 2138 O O . TRP A 1 267 ? -5.311 1.754 6.429 1.00 96.44 267 TRP A O 1
ATOM 2148 N N . TRP A 1 268 ? -3.587 3.195 6.270 1.00 96.50 268 TRP A N 1
ATOM 2149 C CA . TRP A 1 268 ? -3.054 2.714 4.992 1.00 96.50 268 TRP A CA 1
ATOM 2150 C C . TRP A 1 268 ? -2.034 1.583 5.155 1.00 96.50 268 TRP A C 1
ATOM 2152 O O . TRP A 1 268 ? -1.791 0.865 4.185 1.00 96.50 268 TRP A O 1
ATOM 2162 N N . HIS A 1 269 ? -1.449 1.425 6.348 1.00 96.88 269 HIS A N 1
ATOM 2163 C CA . HIS A 1 269 ? -0.279 0.583 6.570 1.00 96.88 269 HIS A CA 1
ATOM 2164 C C . HIS A 1 269 ? -0.658 -0.807 7.075 1.00 96.88 269 HIS A C 1
ATOM 2166 O O . HIS A 1 269 ? -1.375 -0.978 8.073 1.00 96.88 269 HIS A O 1
ATOM 2172 N N . VAL A 1 270 ? -0.129 -1.823 6.399 1.00 97.69 270 VAL A N 1
ATOM 2173 C CA . VAL A 1 270 ? -0.259 -3.218 6.807 1.00 97.69 270 VAL A CA 1
ATOM 2174 C C . VAL A 1 270 ? 1.060 -3.962 6.716 1.00 97.69 270 VAL A C 1
ATOM 2176 O O . VAL A 1 270 ? 1.912 -3.675 5.878 1.00 97.69 270 VAL A O 1
ATOM 2179 N N . ASP A 1 271 ? 1.176 -4.989 7.549 1.00 96.88 271 ASP A N 1
ATOM 2180 C CA . ASP A 1 271 ? 2.368 -5.807 7.672 1.00 96.88 271 ASP A CA 1
ATOM 2181 C C . ASP A 1 271 ? 2.058 -7.286 7.487 1.00 96.88 271 ASP A C 1
ATOM 2183 O O . ASP A 1 271 ? 1.033 -7.811 7.940 1.00 96.88 271 ASP A O 1
ATOM 2187 N N . TYR A 1 272 ? 3.003 -7.986 6.874 1.00 96.25 272 TYR A N 1
ATOM 2188 C CA . TYR A 1 272 ? 3.065 -9.434 6.897 1.00 96.25 272 TYR A CA 1
ATOM 2189 C C . TYR A 1 272 ? 4.500 -9.906 7.087 1.00 96.25 272 TYR A C 1
ATOM 2191 O O . TYR A 1 272 ? 5.428 -9.420 6.443 1.00 96.25 272 TYR A O 1
ATOM 2199 N N . GLY A 1 273 ? 4.669 -10.882 7.977 1.00 94.00 273 GLY A N 1
ATOM 2200 C CA . GLY A 1 273 ? 5.903 -11.605 8.266 1.00 94.00 273 GLY A CA 1
ATOM 2201 C C . GLY A 1 273 ? 7.092 -10.794 8.784 1.00 94.00 273 GLY A C 1
ATOM 2202 O O . GLY A 1 273 ? 8.072 -11.424 9.118 1.00 94.00 273 GLY A O 1
ATOM 2203 N N . ASN A 1 274 ? 7.056 -9.468 8.897 1.00 93.38 274 ASN A N 1
ATOM 2204 C CA . ASN A 1 274 ? 8.127 -8.689 9.536 1.00 93.38 274 ASN A CA 1
ATOM 2205 C C . ASN A 1 274 ? 7.956 -8.637 11.075 1.00 93.38 274 ASN A C 1
ATOM 2207 O O . ASN A 1 274 ? 7.085 -9.299 11.643 1.00 93.38 274 ASN A O 1
ATOM 2211 N N . GLN A 1 275 ? 8.776 -7.849 11.779 1.00 92.94 275 GLN A N 1
ATOM 2212 C CA . GLN A 1 275 ? 8.680 -7.731 13.243 1.00 92.94 275 GLN A CA 1
ATOM 2213 C C . GLN A 1 275 ? 7.364 -7.088 13.716 1.00 92.94 275 GLN A C 1
ATOM 2215 O O . GLN A 1 275 ? 6.908 -7.404 14.815 1.00 92.94 275 GLN A O 1
ATOM 2220 N N . PHE A 1 276 ? 6.719 -6.246 12.897 1.00 93.25 276 PHE A N 1
ATOM 2221 C CA . PHE A 1 276 ? 5.401 -5.686 13.213 1.00 93.25 276 PHE A CA 1
ATOM 2222 C C . PHE A 1 276 ? 4.326 -6.753 13.210 1.00 93.25 276 PHE A C 1
ATOM 2224 O O . PHE A 1 276 ? 3.598 -6.936 14.191 1.00 93.25 276 PHE A O 1
ATOM 2231 N N . TYR A 1 277 ? 4.315 -7.543 12.147 1.00 94.94 277 TYR A N 1
ATOM 2232 C CA . TYR A 1 277 ? 3.475 -8.717 12.064 1.00 94.94 277 TYR A CA 1
ATOM 2233 C C . TYR A 1 277 ? 3.746 -9.701 13.207 1.00 94.94 277 TYR A C 1
ATOM 2235 O O . TYR A 1 277 ? 2.802 -10.190 13.829 1.00 94.94 277 TYR A O 1
ATOM 2243 N N . SER A 1 278 ? 5.013 -9.974 13.524 1.00 94.81 278 SER A N 1
ATOM 2244 C CA . SER A 1 278 ? 5.399 -10.903 14.592 1.00 94.81 278 SER A CA 1
ATOM 2245 C C . SER A 1 278 ? 4.907 -10.453 15.969 1.00 94.81 278 SER A C 1
ATOM 2247 O O . SER A 1 278 ? 4.301 -11.246 16.691 1.00 94.81 278 SER A O 1
ATOM 2249 N N . ALA A 1 279 ? 5.057 -9.167 16.303 1.00 93.88 279 ALA A N 1
ATOM 2250 C CA . ALA A 1 279 ? 4.589 -8.607 17.570 1.00 93.88 279 ALA A CA 1
ATOM 2251 C C . ALA A 1 279 ? 3.077 -8.803 17.783 1.00 93.88 279 ALA A C 1
ATOM 2253 O O . ALA A 1 279 ? 2.620 -9.059 18.900 1.00 93.88 279 ALA A O 1
ATOM 2254 N N . GLN A 1 280 ? 2.287 -8.722 16.709 1.00 93.88 280 GLN A N 1
ATOM 2255 C CA . GLN A 1 280 ? 0.832 -8.852 16.785 1.00 93.88 280 GLN A CA 1
ATOM 2256 C C . GLN A 1 280 ? 0.336 -10.300 16.655 1.00 93.88 280 GLN A C 1
ATOM 2258 O O . GLN A 1 280 ? -0.566 -10.726 17.390 1.00 93.88 280 GLN A O 1
ATOM 2263 N N . SER A 1 281 ? 0.897 -11.067 15.724 1.00 92.94 281 SER A N 1
ATOM 2264 C CA . SER A 1 281 ? 0.467 -12.439 15.423 1.00 92.94 281 SER A CA 1
ATOM 2265 C C . SER A 1 281 ? 1.061 -13.471 16.386 1.00 92.94 281 SER A C 1
ATOM 2267 O O . SER A 1 281 ? 0.380 -14.434 16.731 1.00 92.94 281 SER A O 1
ATOM 2269 N N . GLY A 1 282 ? 2.281 -13.237 16.882 1.00 92.19 282 GLY A N 1
ATOM 2270 C CA . GLY A 1 282 ? 3.096 -14.220 17.600 1.00 92.19 282 GLY A CA 1
ATOM 2271 C C . GLY A 1 282 ? 3.880 -15.166 16.682 1.00 92.19 282 GLY A C 1
ATOM 2272 O O . GLY A 1 282 ? 4.591 -16.036 17.181 1.00 92.19 282 GLY A O 1
ATOM 2273 N N . GLU A 1 283 ? 3.760 -15.010 15.363 1.00 93.31 283 GLU A N 1
ATOM 2274 C CA . GLU A 1 283 ? 4.498 -15.796 14.372 1.00 93.31 283 GLU A CA 1
ATOM 2275 C C . GLU A 1 283 ? 5.932 -15.263 14.189 1.00 93.31 283 GLU A C 1
ATOM 2277 O O . GLU A 1 283 ? 6.183 -14.084 14.453 1.00 93.31 283 GLU A O 1
ATOM 2282 N N . PRO A 1 284 ? 6.894 -16.081 13.726 1.00 90.88 284 PRO A N 1
ATOM 2283 C CA . PRO A 1 284 ? 8.276 -15.644 13.530 1.00 90.88 284 PRO A CA 1
ATOM 2284 C C . PRO A 1 284 ? 8.419 -14.517 12.498 1.00 90.88 284 PRO A C 1
ATOM 2286 O O . PRO A 1 284 ? 7.788 -14.555 11.440 1.00 90.88 284 PRO A O 1
ATOM 2289 N N . ALA A 1 285 ? 9.299 -13.552 12.780 1.00 90.62 285 ALA A N 1
ATOM 2290 C CA . ALA A 1 285 ? 9.621 -12.483 11.844 1.00 90.62 285 ALA A CA 1
ATOM 2291 C C . ALA A 1 285 ? 10.668 -12.923 10.801 1.00 90.62 285 ALA A C 1
ATOM 2293 O O . ALA A 1 285 ? 11.612 -13.668 11.086 1.00 90.62 285 ALA A O 1
ATOM 2294 N N . GLN A 1 286 ? 10.502 -12.416 9.587 1.00 86.75 286 GLN A N 1
ATOM 2295 C CA . GLN A 1 286 ? 11.251 -12.719 8.382 1.00 86.75 286 GLN A CA 1
ATOM 2296 C C . GLN A 1 286 ? 11.476 -11.441 7.563 1.00 86.75 286 GLN A C 1
ATOM 2298 O O . GLN A 1 286 ? 10.601 -10.575 7.497 1.00 86.75 286 GLN A O 1
ATOM 2303 N N . TYR A 1 287 ? 12.624 -11.343 6.897 1.00 78.75 287 TYR A N 1
ATOM 2304 C CA . TYR A 1 287 ? 12.891 -10.330 5.871 1.00 78.75 287 TYR A CA 1
ATOM 2305 C C . TYR A 1 287 ? 13.427 -10.988 4.600 1.00 78.75 287 TYR A C 1
ATOM 2307 O O . TYR A 1 287 ? 14.116 -11.997 4.677 1.00 78.75 287 TYR A O 1
ATOM 2315 N N . SER A 1 288 ? 13.085 -10.447 3.433 1.00 66.88 288 SER A N 1
ATOM 2316 C CA . SER A 1 288 ? 13.643 -10.889 2.145 1.00 66.88 288 SER A CA 1
ATOM 2317 C C . SER A 1 288 ? 14.954 -10.170 1.842 1.00 66.88 288 SER A C 1
ATOM 2319 O O . SER A 1 288 ? 15.309 -9.218 2.537 1.00 66.88 288 SER A O 1
ATOM 2321 N N . ALA A 1 289 ? 15.641 -10.630 0.792 1.00 57.81 289 ALA A N 1
ATOM 2322 C CA . ALA A 1 289 ? 16.884 -10.087 0.267 1.00 57.81 289 ALA A CA 1
ATOM 2323 C C . ALA A 1 289 ? 17.003 -8.572 0.490 1.00 57.81 289 ALA A C 1
ATOM 2325 O O . ALA A 1 289 ? 16.221 -7.777 -0.031 1.00 57.81 289 ALA A O 1
ATOM 2326 N N . VAL A 1 290 ? 18.057 -8.189 1.214 1.00 61.47 290 VAL A N 1
ATOM 2327 C CA . VAL A 1 290 ? 18.478 -6.800 1.496 1.00 61.47 290 VAL A CA 1
ATOM 2328 C C . VAL A 1 290 ? 18.721 -5.995 0.200 1.00 61.47 290 VAL A C 1
ATOM 2330 O O . VAL A 1 290 ? 19.002 -4.799 0.224 1.00 61.47 290 VAL A O 1
ATOM 2333 N N . LYS A 1 291 ? 18.679 -6.657 -0.965 1.00 71.62 291 LYS A N 1
ATOM 2334 C CA . LYS A 1 291 ? 18.952 -6.106 -2.291 1.00 71.62 291 LYS A CA 1
ATOM 2335 C C . LYS A 1 291 ? 18.021 -6.719 -3.331 1.00 71.62 291 LYS A C 1
ATOM 2337 O O . LYS A 1 291 ? 17.644 -7.883 -3.236 1.00 71.62 291 LYS A O 1
ATOM 2342 N N . LEU A 1 292 ? 17.728 -5.941 -4.369 1.00 83.12 292 LEU A N 1
ATOM 2343 C CA . LEU A 1 292 ? 17.048 -6.427 -5.567 1.00 83.12 292 LEU A CA 1
ATOM 2344 C C . LEU A 1 292 ? 17.924 -7.453 -6.309 1.00 83.12 292 LEU A C 1
ATOM 2346 O O . LEU A 1 292 ? 19.145 -7.290 -6.387 1.00 83.12 292 LEU A O 1
ATOM 2350 N N . SER A 1 293 ? 17.291 -8.484 -6.873 1.00 85.56 293 SER A N 1
ATOM 2351 C CA . SER A 1 293 ? 17.914 -9.408 -7.827 1.00 85.56 293 SER A CA 1
ATOM 2352 C C . SER A 1 293 ? 18.268 -8.694 -9.139 1.00 85.56 293 SER A C 1
ATOM 2354 O O . SER A 1 293 ? 17.785 -7.593 -9.409 1.00 85.56 293 SER A O 1
ATOM 2356 N N . GLU A 1 294 ? 19.097 -9.320 -9.979 1.00 85.56 294 GLU A N 1
ATOM 2357 C CA . GLU A 1 294 ? 19.421 -8.790 -11.314 1.00 85.56 294 GLU A CA 1
ATOM 2358 C C . GLU A 1 294 ? 18.152 -8.592 -12.160 1.00 85.56 294 GLU A C 1
ATOM 2360 O O . GLU A 1 294 ? 17.965 -7.525 -12.739 1.00 85.56 294 GLU A O 1
ATOM 2365 N N . GLU A 1 295 ? 17.223 -9.550 -12.121 1.00 86.44 295 GLU A N 1
ATOM 2366 C CA . GLU A 1 295 ? 15.924 -9.463 -12.798 1.00 86.44 295 GLU A CA 1
ATOM 2367 C C . GLU A 1 295 ? 15.078 -8.281 -12.299 1.00 86.44 295 GLU A C 1
ATOM 2369 O O . GLU A 1 295 ? 14.523 -7.523 -13.096 1.00 86.44 295 GLU A O 1
ATOM 2374 N N . ASN A 1 296 ? 15.032 -8.047 -10.984 1.00 89.88 296 ASN A N 1
ATOM 2375 C CA . ASN A 1 296 ? 14.313 -6.902 -10.424 1.00 89.88 296 ASN A CA 1
ATOM 2376 C C . ASN A 1 296 ? 14.954 -5.563 -10.811 1.00 89.88 296 ASN A C 1
ATOM 2378 O O . ASN A 1 296 ? 14.247 -4.585 -11.063 1.00 89.88 296 ASN A O 1
ATOM 2382 N N . ILE A 1 297 ? 16.286 -5.505 -10.896 1.00 88.88 297 ILE A N 1
ATOM 2383 C CA . ILE A 1 297 ? 17.008 -4.318 -11.378 1.00 88.88 297 ILE A CA 1
ATOM 2384 C C . ILE A 1 297 ? 16.684 -4.058 -12.856 1.00 88.88 297 ILE A C 1
ATOM 2386 O O . ILE A 1 297 ? 16.466 -2.905 -13.248 1.00 88.88 297 ILE A O 1
ATOM 2390 N N . GLU A 1 298 ? 16.618 -5.104 -13.681 1.00 84.69 298 GLU A N 1
ATOM 2391 C CA . GLU A 1 298 ? 16.211 -5.000 -15.084 1.00 84.69 298 GLU A CA 1
ATOM 2392 C C . GLU A 1 298 ? 14.757 -4.527 -15.219 1.00 84.69 298 GLU A C 1
ATOM 2394 O O . GLU A 1 298 ? 14.483 -3.613 -16.006 1.00 84.69 298 GLU A O 1
ATOM 2399 N N . HIS A 1 299 ? 13.841 -5.069 -14.409 1.00 86.62 299 HIS A N 1
ATOM 2400 C CA . HIS A 1 299 ? 12.438 -4.653 -14.378 1.00 86.62 299 HIS A CA 1
ATOM 2401 C C . HIS A 1 299 ? 12.292 -3.173 -14.002 1.00 86.62 299 HIS A C 1
ATOM 2403 O O . HIS A 1 299 ? 11.633 -2.412 -14.715 1.00 86.62 299 HIS A O 1
ATOM 2409 N N . GLU A 1 300 ? 12.944 -2.734 -12.923 1.00 90.94 300 GLU A N 1
ATOM 2410 C CA . GLU A 1 300 ? 12.937 -1.333 -12.491 1.00 90.94 300 GLU A CA 1
ATOM 2411 C C . GLU A 1 300 ? 13.515 -0.410 -13.570 1.00 90.94 300 GLU A C 1
ATOM 2413 O O . GLU A 1 300 ? 12.962 0.654 -13.865 1.00 90.94 300 GLU A O 1
ATOM 2418 N N . THR A 1 301 ? 14.605 -0.830 -14.216 1.00 84.25 301 THR A N 1
ATOM 2419 C CA . THR A 1 301 ? 15.220 -0.077 -15.316 1.00 84.25 301 THR A CA 1
ATOM 2420 C C . THR A 1 301 ? 14.248 0.075 -16.486 1.00 84.25 301 THR A C 1
ATOM 2422 O O . THR A 1 301 ? 14.090 1.179 -17.017 1.00 84.25 301 THR A O 1
ATOM 2425 N N . MET A 1 302 ? 13.559 -1.003 -16.867 1.00 85.19 302 MET A N 1
ATOM 2426 C CA . MET A 1 302 ? 12.545 -0.995 -17.920 1.00 85.19 302 MET A CA 1
ATOM 2427 C C . MET A 1 302 ? 11.374 -0.070 -17.561 1.00 85.19 302 MET A C 1
ATOM 2429 O O . MET A 1 302 ? 11.041 0.820 -18.351 1.00 85.19 302 MET A O 1
ATOM 2433 N N . ARG A 1 303 ? 10.798 -0.204 -16.358 1.00 86.25 303 ARG A N 1
ATOM 2434 C CA . ARG A 1 303 ? 9.693 0.644 -15.875 1.00 86.25 303 ARG A CA 1
ATOM 2435 C C . ARG A 1 303 ? 10.074 2.121 -15.886 1.00 86.25 303 ARG A C 1
ATOM 2437 O O . ARG A 1 303 ? 9.313 2.957 -16.381 1.00 86.25 303 ARG A O 1
ATOM 2444 N N . ARG A 1 304 ? 11.280 2.450 -15.421 1.00 83.75 304 ARG A N 1
ATOM 2445 C CA . ARG A 1 304 ? 11.803 3.822 -15.393 1.00 83.75 304 ARG A CA 1
ATOM 2446 C C . ARG A 1 304 ? 12.004 4.397 -16.790 1.00 83.75 304 ARG A C 1
ATOM 2448 O O . ARG A 1 304 ? 11.586 5.524 -17.054 1.00 83.75 304 ARG A O 1
ATOM 2455 N N . GLN A 1 305 ? 12.615 3.638 -17.700 1.00 75.75 305 GLN A N 1
ATOM 2456 C CA . GLN A 1 305 ? 12.780 4.058 -19.095 1.00 75.75 305 GLN A CA 1
ATOM 2457 C C . GLN A 1 305 ? 11.431 4.293 -19.766 1.00 75.75 305 GLN A C 1
ATOM 2459 O O . GLN A 1 305 ? 11.259 5.276 -20.489 1.00 75.75 305 GLN A O 1
ATOM 2464 N N . HIS A 1 306 ? 10.471 3.415 -19.494 1.00 74.81 306 HIS A N 1
ATOM 2465 C CA . HIS A 1 306 ? 9.127 3.539 -20.007 1.00 74.81 306 HIS A CA 1
ATOM 2466 C C . HIS A 1 306 ? 8.458 4.829 -19.510 1.00 74.81 306 HIS A C 1
ATOM 2468 O O . HIS A 1 306 ? 8.031 5.652 -20.322 1.00 74.81 306 HIS A O 1
ATOM 2474 N N . TYR A 1 307 ? 8.468 5.073 -18.199 1.00 76.56 307 TYR A N 1
ATOM 2475 C CA . TYR A 1 307 ? 7.950 6.303 -17.603 1.00 76.56 307 TYR A CA 1
ATOM 2476 C C . TYR A 1 307 ? 8.587 7.561 -18.202 1.00 76.56 307 TYR A C 1
ATOM 2478 O O . TYR A 1 307 ? 7.875 8.429 -18.706 1.00 76.56 307 TYR A O 1
ATOM 2486 N N . ILE A 1 308 ? 9.922 7.628 -18.253 1.00 69.38 308 ILE A N 1
ATOM 2487 C CA . ILE A 1 308 ? 10.655 8.760 -18.843 1.00 69.38 308 ILE A CA 1
ATOM 2488 C C . ILE A 1 308 ? 10.285 8.940 -20.320 1.00 69.38 308 ILE A C 1
ATOM 2490 O O . ILE A 1 308 ? 10.079 10.065 -20.776 1.00 69.38 308 ILE A O 1
ATOM 2494 N N . GLY A 1 309 ? 10.172 7.847 -21.077 1.00 64.75 309 GLY A N 1
ATOM 2495 C CA . GLY A 1 309 ? 9.750 7.865 -22.474 1.00 64.75 309 GLY A CA 1
ATOM 2496 C C . GLY A 1 309 ? 8.364 8.487 -22.646 1.00 64.75 309 GLY A C 1
ATOM 2497 O O . GLY A 1 309 ? 8.205 9.418 -23.435 1.00 64.75 309 GLY A O 1
ATOM 2498 N N . THR A 1 310 ? 7.380 8.032 -21.866 1.00 65.75 310 THR A N 1
ATOM 2499 C CA . THR A 1 310 ? 6.014 8.582 -21.897 1.00 65.75 310 THR A CA 1
ATOM 2500 C C . THR A 1 310 ? 5.961 10.051 -21.470 1.00 65.75 310 THR A C 1
ATOM 2502 O O . THR A 1 310 ? 5.333 10.864 -22.147 1.00 65.75 310 THR A O 1
ATOM 2505 N N . HIS A 1 311 ? 6.697 10.429 -20.422 1.00 61.81 311 HIS A N 1
ATOM 2506 C CA . HIS A 1 311 ? 6.802 11.812 -19.948 1.00 61.81 311 HIS A CA 1
ATOM 2507 C C . HIS A 1 311 ? 7.448 12.741 -20.979 1.00 61.81 311 HIS A C 1
ATOM 2509 O O . HIS A 1 311 ? 7.019 13.873 -21.185 1.00 61.81 311 HIS A O 1
ATOM 2515 N N . ASN A 1 312 ? 8.472 12.264 -21.683 1.00 56.84 312 ASN A N 1
ATOM 2516 C CA . ASN A 1 312 ? 9.106 13.029 -22.751 1.00 56.84 312 ASN A CA 1
ATOM 2517 C C . ASN A 1 312 ? 8.171 13.201 -23.956 1.00 56.84 312 ASN A C 1
ATOM 2519 O O . ASN A 1 312 ? 8.125 14.280 -24.550 1.00 56.84 312 ASN A O 1
ATOM 2523 N N . LEU A 1 313 ? 7.407 12.162 -24.314 1.00 56.88 313 LEU A N 1
ATOM 2524 C CA . LEU A 1 313 ? 6.417 12.221 -25.393 1.00 56.88 313 LEU A CA 1
ATOM 2525 C C . LEU A 1 313 ? 5.261 13.169 -25.069 1.00 56.88 313 LEU A C 1
ATOM 2527 O O . LEU A 1 313 ? 4.827 13.913 -25.952 1.00 56.88 313 LEU A O 1
ATOM 2531 N N . SER A 1 314 ? 4.795 13.188 -23.819 1.00 54.44 314 SER A N 1
ATOM 2532 C CA . SER A 1 314 ? 3.726 14.092 -23.387 1.00 54.44 314 SER A CA 1
ATOM 2533 C C . SER A 1 314 ? 4.146 15.568 -23.465 1.00 54.44 314 SER A C 1
ATOM 2535 O O . SER A 1 314 ? 3.319 16.432 -23.761 1.00 54.44 314 SER A O 1
ATOM 2537 N N . LYS A 1 315 ? 5.447 15.848 -23.298 1.00 51.84 315 LYS A N 1
ATOM 2538 C CA . LYS A 1 315 ? 6.060 17.184 -23.404 1.00 51.84 315 LYS A CA 1
ATOM 2539 C C . LYS A 1 315 ? 6.496 17.576 -24.825 1.00 51.84 315 LYS A C 1
ATOM 2541 O O . LYS A 1 315 ? 6.850 18.734 -25.055 1.00 51.84 315 LYS A O 1
ATOM 2546 N N . ALA A 1 316 ? 6.490 16.655 -25.792 1.00 47.16 316 ALA A N 1
ATOM 2547 C CA . ALA A 1 316 ? 6.952 16.920 -27.155 1.00 47.16 316 ALA A CA 1
ATOM 2548 C C . ALA A 1 316 ? 5.938 17.749 -27.972 1.00 47.16 316 ALA A C 1
ATOM 2550 O O . ALA A 1 316 ? 4.741 17.455 -28.018 1.00 47.16 316 ALA A O 1
ATOM 2551 N N . THR A 1 317 ? 6.420 18.770 -28.692 1.00 45.81 317 THR A N 1
ATOM 2552 C CA . THR A 1 317 ? 5.572 19.578 -29.588 1.00 45.81 317 THR A CA 1
ATOM 2553 C C . THR A 1 317 ? 5.062 18.755 -30.785 1.00 45.81 317 THR A C 1
ATOM 2555 O O . THR A 1 317 ? 5.744 17.824 -31.222 1.00 45.81 317 THR A O 1
ATOM 2558 N N . PRO A 1 318 ? 3.895 19.093 -31.378 1.00 48.19 318 PRO A N 1
ATOM 2559 C CA . PRO A 1 318 ? 3.286 18.317 -32.468 1.00 48.19 318 PRO A CA 1
ATOM 2560 C C . PRO A 1 318 ? 4.224 18.014 -33.653 1.00 48.19 318 PRO A C 1
ATOM 2562 O O . PRO A 1 318 ? 4.149 16.933 -34.227 1.00 48.19 318 PRO A O 1
ATOM 2565 N N . GLY A 1 319 ? 5.161 18.916 -33.975 1.00 43.44 319 GLY A N 1
ATOM 2566 C CA . GLY A 1 319 ? 6.147 18.728 -35.051 1.00 43.44 319 GLY A CA 1
ATOM 2567 C C . GLY A 1 319 ? 7.301 17.765 -34.730 1.00 43.44 319 GLY A C 1
ATOM 2568 O O . GLY A 1 319 ? 7.980 17.307 -35.645 1.00 43.44 319 GLY A O 1
ATOM 2569 N N . MET A 1 320 ? 7.526 17.423 -33.457 1.00 42.28 320 MET A N 1
ATOM 2570 C CA . MET A 1 320 ? 8.542 16.448 -33.029 1.00 42.28 320 MET A CA 1
ATOM 2571 C C . MET A 1 320 ? 8.019 15.004 -33.034 1.00 42.28 320 MET A C 1
ATOM 2573 O O . MET A 1 320 ? 8.819 14.071 -33.079 1.00 42.28 320 MET A O 1
ATOM 2577 N N . LYS A 1 321 ? 6.692 14.811 -33.052 1.00 45.34 321 LYS A N 1
ATOM 2578 C CA . LYS A 1 321 ? 6.042 13.488 -33.109 1.00 45.34 321 LYS A CA 1
ATOM 2579 C C . LYS A 1 321 ? 6.237 12.781 -34.462 1.00 45.34 321 LYS A C 1
ATOM 2581 O O . LYS A 1 321 ? 6.194 11.559 -34.531 1.00 45.34 321 LYS A O 1
ATOM 2586 N N . GLY A 1 322 ? 6.542 13.535 -35.523 1.00 39.34 322 GLY A N 1
ATOM 2587 C CA . GLY A 1 322 ? 6.657 13.048 -36.907 1.00 39.34 322 GLY A CA 1
ATOM 2588 C C . GLY A 1 322 ? 7.914 12.240 -37.270 1.00 39.34 322 GLY A C 1
ATOM 2589 O O . GLY A 1 322 ? 8.120 11.980 -38.448 1.00 39.34 322 GLY A O 1
ATOM 2590 N N . LYS A 1 323 ? 8.771 11.853 -36.312 1.00 40.38 323 LYS A N 1
ATOM 2591 C CA . LYS A 1 323 ? 9.901 10.919 -36.548 1.00 40.38 323 LYS A CA 1
ATOM 2592 C C . LYS A 1 323 ? 9.783 9.577 -35.812 1.00 40.38 323 LYS A C 1
ATOM 2594 O O . LYS A 1 323 ? 10.655 8.734 -35.968 1.00 40.38 323 LYS A O 1
ATOM 2599 N N . LEU A 1 324 ? 8.714 9.392 -35.036 1.00 39.28 324 LEU A N 1
ATOM 2600 C CA . LEU A 1 324 ? 8.282 8.106 -34.465 1.00 39.28 324 LEU A CA 1
ATOM 2601 C C . LEU A 1 324 ? 7.178 7.446 -35.318 1.00 39.28 324 LEU A C 1
ATOM 2603 O O . LEU A 1 324 ? 6.634 6.408 -34.946 1.00 39.28 324 LEU A O 1
ATOM 2607 N N . GLY A 1 325 ? 6.835 8.079 -36.447 1.00 36.34 325 GLY A N 1
ATOM 2608 C CA . GLY A 1 325 ? 5.869 7.595 -37.423 1.00 36.34 325 GLY A CA 1
ATOM 2609 C C . GLY A 1 325 ? 6.454 6.435 -38.210 1.00 36.34 325 GLY A C 1
ATOM 2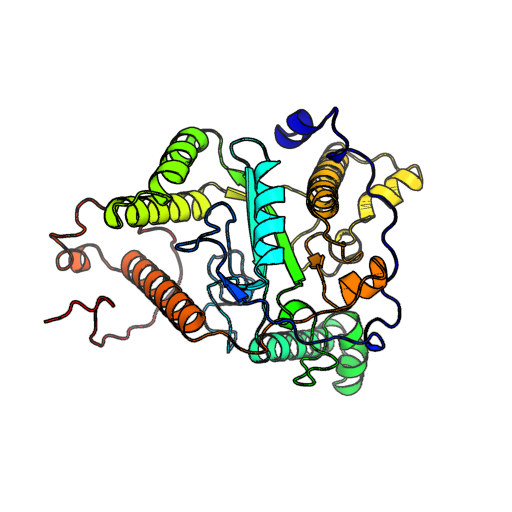610 O O . GLY A 1 325 ? 7.309 6.647 -39.060 1.00 36.34 325 GLY A O 1
ATOM 2611 N N . ASP A 1 326 ? 6.087 5.228 -37.795 1.00 37.78 326 ASP A N 1
ATOM 2612 C CA . ASP A 1 326 ? 5.407 4.233 -38.639 1.00 37.78 326 ASP A CA 1
ATOM 2613 C C . ASP A 1 326 ? 5.021 3.009 -37.779 1.00 37.78 326 ASP A C 1
ATOM 2615 O O . ASP A 1 326 ? 3.962 2.428 -37.984 1.00 37.78 326 ASP A O 1
ATOM 2619 N N . ASP A 1 327 ? 5.775 2.709 -36.713 1.00 36.66 327 ASP A N 1
ATOM 2620 C CA . ASP A 1 327 ? 5.502 1.559 -35.826 1.00 36.66 327 ASP A CA 1
ATOM 2621 C C . ASP A 1 327 ? 4.550 1.863 -34.648 1.00 36.66 327 ASP A C 1
ATOM 2623 O O . ASP A 1 327 ? 4.019 0.948 -34.018 1.00 36.66 327 ASP A O 1
ATOM 2627 N N . PHE A 1 328 ? 4.319 3.144 -34.334 1.00 36.44 328 PHE A N 1
ATOM 2628 C CA . PHE A 1 328 ? 3.545 3.584 -33.158 1.00 36.44 328 PHE A CA 1
ATOM 2629 C C . PHE A 1 328 ? 2.415 4.571 -33.495 1.00 36.44 328 PHE A C 1
ATOM 2631 O O . PHE A 1 328 ? 1.842 5.183 -32.595 1.00 36.44 328 PHE A O 1
ATOM 2638 N N . ALA A 1 329 ? 2.085 4.730 -34.781 1.00 34.28 329 ALA A N 1
ATOM 2639 C CA . ALA A 1 329 ? 1.071 5.676 -35.259 1.00 34.28 329 ALA A CA 1
ATOM 2640 C C . ALA A 1 329 ? -0.364 5.341 -34.795 1.00 34.28 329 ALA A C 1
ATOM 2642 O O . ALA A 1 329 ? -1.193 6.243 -34.716 1.00 34.28 329 ALA A O 1
ATOM 2643 N N . ASP A 1 330 ? -0.620 4.081 -34.421 1.00 38.44 330 ASP A N 1
ATOM 2644 C CA . ASP A 1 330 ? -1.927 3.583 -33.961 1.00 38.44 330 ASP A CA 1
ATOM 2645 C C . ASP A 1 330 ? -2.020 3.391 -32.432 1.00 38.44 330 ASP A C 1
ATOM 2647 O O . ASP A 1 330 ? -3.003 2.848 -31.921 1.00 38.44 330 ASP A O 1
ATOM 2651 N N . GLN A 1 331 ? -1.009 3.821 -31.667 1.00 38.38 331 GLN A N 1
ATOM 2652 C CA . GLN A 1 331 ? -1.096 3.814 -30.203 1.00 38.38 331 GLN A CA 1
ATOM 2653 C C . GLN A 1 331 ? -2.059 4.925 -29.750 1.00 38.38 331 GLN A C 1
ATOM 2655 O O . GLN A 1 331 ? -1.980 6.042 -30.270 1.00 38.38 331 GLN A O 1
ATOM 2660 N N . PRO A 1 332 ? -2.967 4.666 -28.789 1.00 36.34 332 PRO A N 1
ATOM 2661 C CA . PRO A 1 332 ? -3.962 5.651 -28.392 1.00 36.34 332 PRO A CA 1
ATOM 2662 C C . PRO A 1 332 ? -3.290 6.958 -27.956 1.00 36.34 332 PRO A C 1
ATOM 2664 O O . PRO A 1 332 ? -2.291 6.941 -27.237 1.00 36.34 332 PRO A O 1
ATOM 2667 N N . GLU A 1 333 ? -3.916 8.095 -28.270 1.00 37.78 333 GLU A N 1
ATOM 2668 C CA . GLU A 1 333 ? -3.586 9.437 -27.745 1.00 37.78 333 GLU A CA 1
ATOM 2669 C C . GLU A 1 333 ? -3.461 9.491 -26.198 1.00 37.78 333 GLU A C 1
ATOM 2671 O O . GLU A 1 333 ? -3.001 10.479 -25.633 1.00 37.78 333 GLU A O 1
ATOM 2676 N N . ALA A 1 334 ? -3.814 8.398 -25.512 1.00 38.94 334 ALA A N 1
ATOM 2677 C CA . ALA A 1 334 ? -3.657 8.111 -24.091 1.00 38.94 334 ALA A CA 1
ATOM 2678 C C . ALA A 1 334 ? -2.199 8.047 -23.576 1.00 38.94 334 ALA A C 1
ATOM 2680 O O . ALA A 1 334 ? -1.999 7.967 -22.369 1.00 38.94 334 ALA A O 1
ATOM 2681 N N . LEU A 1 335 ? -1.186 8.147 -24.444 1.00 38.22 335 LEU A N 1
ATOM 2682 C CA . LEU A 1 335 ? 0.217 8.383 -24.056 1.00 38.22 335 LEU A CA 1
ATOM 2683 C C . LEU A 1 335 ? 0.531 9.862 -23.724 1.00 38.22 335 LEU A C 1
ATOM 2685 O O . LEU A 1 335 ? 1.685 10.209 -23.477 1.00 38.22 335 LEU A O 1
ATOM 2689 N N . ILE A 1 336 ? -0.469 10.755 -23.741 1.00 39.56 336 ILE A N 1
ATOM 2690 C CA . ILE A 1 336 ? -0.287 12.212 -23.620 1.00 39.56 336 ILE A CA 1
ATOM 2691 C C . ILE A 1 336 ? -1.279 12.807 -22.613 1.00 39.56 336 ILE A C 1
ATOM 2693 O O . ILE A 1 336 ? -2.218 13.502 -22.984 1.00 39.56 336 ILE A O 1
ATOM 2697 N N . VAL A 1 337 ? -1.072 12.556 -21.321 1.00 31.08 337 VAL A N 1
ATOM 2698 C CA . VAL A 1 337 ? -1.646 13.340 -20.206 1.00 31.08 337 VAL A CA 1
ATOM 2699 C C . VAL A 1 337 ? -0.618 13.230 -19.061 1.00 31.08 337 VAL A C 1
ATOM 2701 O O . VAL A 1 337 ? -0.195 12.122 -18.766 1.00 31.08 337 VAL A O 1
ATOM 2704 N N . ALA A 1 338 ? -0.065 14.273 -18.438 1.00 27.58 338 ALA A N 1
ATOM 2705 C CA . ALA A 1 338 ? -0.683 15.495 -17.942 1.00 27.58 338 ALA A CA 1
ATOM 2706 C C . ALA A 1 338 ? 0.180 16.758 -18.143 1.00 27.58 338 ALA A C 1
ATOM 2708 O O . ALA A 1 338 ? 1.376 16.714 -18.425 1.00 27.58 338 ALA A O 1
ATOM 2709 N N . LYS A 1 339 ? -0.498 17.897 -18.023 1.00 27.86 339 LYS A N 1
ATOM 2710 C CA . LYS A 1 339 ? -0.073 19.254 -18.356 1.00 27.86 339 LYS A CA 1
ATOM 2711 C C . LYS A 1 339 ? 0.423 19.993 -17.097 1.00 27.86 339 LYS A C 1
ATOM 2713 O O . LYS A 1 339 ? -0.151 19.815 -16.031 1.00 27.86 339 LYS A O 1
ATOM 2718 N N . GLU A 1 340 ? 1.357 20.915 -17.340 1.00 28.88 340 GLU A N 1
ATOM 2719 C CA . GLU A 1 340 ? 1.742 22.117 -16.567 1.00 28.88 340 GLU A CA 1
ATOM 2720 C C . GLU A 1 340 ? 3.026 22.060 -15.706 1.00 28.88 340 GLU A C 1
ATOM 2722 O O . GLU A 1 340 ? 3.146 21.301 -14.756 1.00 28.88 340 GLU A O 1
ATOM 2727 N N . HIS A 1 341 ? 3.941 22.978 -16.070 1.00 28.56 341 HIS A N 1
ATOM 2728 C CA . HIS A 1 341 ? 5.229 23.372 -15.471 1.00 28.56 341 HIS A CA 1
ATOM 2729 C C . HIS A 1 341 ? 6.435 22.438 -15.675 1.00 28.56 341 HIS A C 1
ATOM 2731 O O . HIS A 1 341 ? 6.340 21.224 -15.576 1.00 28.56 341 HIS A O 1
ATOM 2737 N N . ALA A 1 342 ? 7.656 22.923 -15.884 1.00 27.12 342 ALA A N 1
ATOM 2738 C CA . ALA A 1 342 ? 8.215 24.010 -16.689 1.00 27.12 342 ALA A CA 1
ATOM 2739 C C . ALA A 1 342 ? 9.685 23.598 -16.917 1.00 27.12 342 ALA A C 1
ATOM 2741 O O . ALA A 1 342 ? 10.268 22.945 -16.059 1.00 27.12 342 ALA A O 1
ATOM 2742 N N . ASP A 1 343 ? 10.222 23.941 -18.086 1.00 29.03 343 ASP A N 1
ATOM 2743 C CA . ASP A 1 343 ? 11.640 24.097 -18.436 1.00 29.03 343 ASP A CA 1
ATOM 2744 C C . ASP A 1 343 ? 12.683 23.109 -17.881 1.00 29.03 343 ASP A C 1
ATOM 2746 O O . ASP A 1 343 ? 13.035 23.161 -16.716 1.00 29.03 343 ASP A O 1
ATOM 2750 N N . VAL A 1 344 ? 13.285 22.304 -18.768 1.00 25.92 344 VAL A N 1
ATOM 2751 C CA . VAL A 1 344 ? 14.747 22.221 -18.996 1.00 25.92 344 VAL A CA 1
ATOM 2752 C C . VAL A 1 344 ? 15.013 21.259 -20.168 1.00 25.92 344 VAL A C 1
ATOM 2754 O O . VAL A 1 344 ? 14.433 20.185 -20.298 1.00 25.92 344 VAL A O 1
ATOM 2757 N N . ASN A 1 345 ? 15.893 21.702 -21.061 1.00 30.08 345 ASN A N 1
ATOM 2758 C CA . ASN A 1 345 ? 16.396 21.021 -22.250 1.00 30.08 345 ASN A CA 1
ATOM 2759 C C . ASN A 1 345 ? 17.553 20.078 -21.892 1.00 30.08 345 ASN A C 1
ATOM 2761 O O . ASN A 1 345 ? 18.528 20.564 -21.331 1.00 30.08 345 ASN A O 1
ATOM 2765 N N . ILE A 1 346 ? 17.520 18.808 -22.317 1.00 27.55 346 ILE A N 1
ATOM 2766 C CA . ILE A 1 346 ? 18.747 18.055 -22.641 1.00 27.55 346 ILE A CA 1
ATOM 2767 C C . ILE A 1 346 ? 18.465 16.900 -23.616 1.00 27.55 346 ILE A C 1
ATOM 2769 O O . ILE A 1 346 ? 17.765 15.938 -23.321 1.00 27.55 346 ILE A O 1
ATOM 2773 N N . ARG A 1 347 ? 19.042 17.022 -24.817 1.00 25.78 347 ARG A N 1
ATOM 2774 C CA . ARG A 1 347 ? 19.224 15.956 -25.815 1.00 25.78 347 ARG A CA 1
ATOM 2775 C C . ARG A 1 347 ? 20.351 14.994 -25.401 1.00 25.78 347 ARG A C 1
ATOM 2777 O O . ARG A 1 347 ? 21.263 15.414 -24.700 1.00 25.78 347 ARG A O 1
ATOM 2784 N N . HIS A 1 348 ? 20.347 13.824 -26.061 1.00 26.03 348 HIS A N 1
ATOM 2785 C CA . HIS A 1 348 ? 21.358 12.742 -26.138 1.00 26.03 348 HIS A CA 1
ATOM 2786 C C . HIS A 1 348 ? 21.217 11.632 -25.083 1.00 26.03 348 HIS A C 1
ATOM 2788 O O . HIS A 1 348 ? 20.973 11.919 -23.928 1.00 26.03 348 HIS A O 1
ATOM 2794 N N . SER A 1 349 ? 21.374 10.339 -25.389 1.00 26.92 349 SER A N 1
ATOM 2795 C CA . SER A 1 349 ? 21.766 9.632 -26.622 1.00 26.92 349 SER A CA 1
ATOM 2796 C C . SER A 1 349 ? 21.509 8.127 -26.457 1.00 26.92 349 SER A C 1
ATOM 2798 O O . SER A 1 349 ? 21.759 7.609 -25.381 1.00 26.92 349 SER A O 1
ATOM 2800 N N . LYS A 1 350 ? 21.126 7.459 -27.559 1.00 27.61 350 LYS A N 1
ATOM 2801 C CA . LYS A 1 350 ? 21.414 6.052 -27.921 1.00 27.61 350 LYS A CA 1
ATOM 2802 C C . LYS A 1 350 ? 21.174 4.983 -26.832 1.00 27.61 350 LYS A C 1
ATOM 2804 O O . LYS A 1 350 ? 22.061 4.741 -26.033 1.00 27.61 350 LYS A O 1
ATOM 2809 N N . HIS A 1 351 ? 20.043 4.274 -26.883 1.00 23.55 351 HIS A N 1
ATOM 2810 C CA . HIS A 1 351 ? 19.957 2.850 -27.276 1.00 23.55 351 HIS A CA 1
ATOM 2811 C C . HIS A 1 351 ? 18.520 2.294 -27.087 1.00 23.55 351 HIS A C 1
ATOM 2813 O O . HIS A 1 351 ? 17.839 2.716 -26.156 1.00 23.55 351 HIS A O 1
ATOM 2819 N N . PRO A 1 352 ? 18.047 1.387 -27.970 1.00 29.22 352 PRO A N 1
ATOM 2820 C CA . PRO A 1 352 ? 16.756 0.700 -27.869 1.00 29.22 352 PRO A CA 1
ATOM 2821 C C . PRO A 1 352 ? 16.862 -0.744 -27.324 1.00 29.22 352 PRO A C 1
ATOM 2823 O O . PRO A 1 352 ? 17.850 -1.422 -27.584 1.00 29.22 352 PRO A O 1
ATOM 2826 N N . ILE A 1 353 ? 15.791 -1.165 -26.632 1.00 27.02 353 ILE A N 1
ATOM 2827 C CA . ILE A 1 353 ? 15.172 -2.506 -26.487 1.00 27.02 353 ILE A CA 1
ATOM 2828 C C . ILE A 1 353 ? 16.107 -3.707 -26.229 1.00 27.02 353 ILE A C 1
ATOM 2830 O O . ILE A 1 353 ? 16.848 -4.151 -27.104 1.00 27.02 353 ILE A O 1
ATOM 2834 N N . ALA A 1 354 ? 15.958 -4.309 -25.045 1.00 25.98 354 ALA A N 1
ATOM 2835 C CA . ALA A 1 354 ? 16.464 -5.641 -24.731 1.00 25.98 354 ALA A CA 1
ATOM 2836 C C . ALA A 1 354 ? 15.688 -6.725 -25.503 1.00 25.98 354 ALA A C 1
ATOM 2838 O O . ALA A 1 354 ? 14.459 -6.747 -25.514 1.00 25.98 354 ALA A O 1
ATOM 2839 N N . GLY A 1 355 ? 16.430 -7.631 -26.135 1.00 24.78 355 GLY A N 1
ATOM 2840 C CA . GLY A 1 355 ? 15.919 -8.831 -26.791 1.00 24.78 355 GLY A CA 1
ATOM 2841 C C . GLY A 1 355 ? 17.061 -9.558 -27.496 1.00 24.78 355 GLY A C 1
ATOM 2842 O O . GLY A 1 355 ? 17.395 -9.235 -28.633 1.00 24.78 355 GLY A O 1
ATOM 2843 N N . LYS A 1 356 ? 17.707 -10.507 -26.807 1.00 24.33 356 LYS A N 1
ATOM 2844 C CA . LYS A 1 356 ? 18.650 -11.447 -27.435 1.00 24.33 356 LYS A CA 1
ATOM 2845 C C . LYS A 1 356 ? 17.889 -12.387 -28.374 1.00 24.33 356 LYS A C 1
ATOM 2847 O O . LYS A 1 356 ? 16.846 -12.909 -27.997 1.00 24.33 356 LYS A O 1
ATOM 2852 N N . LEU A 1 357 ? 18.478 -12.685 -29.531 1.00 24.56 357 LEU A N 1
ATOM 2853 C CA . LEU A 1 357 ? 18.189 -13.883 -30.322 1.00 24.56 357 LEU A CA 1
ATOM 2854 C C . LEU A 1 357 ? 19.517 -14.472 -30.816 1.00 24.56 357 LEU A C 1
ATOM 2856 O O . LEU A 1 357 ? 20.330 -13.770 -31.416 1.00 24.56 357 LEU A O 1
ATOM 2860 N N . GLU A 1 358 ? 19.734 -15.748 -30.500 1.00 30.03 358 GLU A N 1
ATOM 2861 C CA . GLU A 1 358 ? 20.839 -16.589 -30.973 1.00 30.03 358 GLU A CA 1
ATOM 2862 C C . GLU A 1 358 ? 20.653 -16.912 -32.467 1.00 30.03 358 GLU A C 1
ATOM 2864 O O . GLU A 1 358 ? 19.630 -17.477 -32.851 1.00 30.03 358 GLU A O 1
ATOM 2869 N N . VAL A 1 359 ? 21.557 -16.461 -33.341 1.00 35.09 359 VAL A N 1
ATOM 2870 C CA . VAL A 1 359 ? 22.741 -17.127 -33.943 1.00 35.09 359 VAL A CA 1
ATOM 2871 C C . VAL A 1 359 ? 23.361 -16.128 -34.917 1.00 35.09 359 VAL A C 1
ATOM 2873 O O . VAL A 1 359 ? 22.605 -15.556 -35.736 1.00 35.09 359 VAL A O 1
#

pLDDT: mean 81.57, std 20.3, range [23.55, 98.69]

Radius of gyration: 21.5 Å; chains: 1; bounding box: 47×42×62 Å

Secondary structure (DSSP, 8-state):
--HHHHHHTTSGGGSPP-------SGGGS-EEE--PPEEEBSTTSTBTTEEE--GGGT-STT-SSPTT-STT--SS-EEEHHHHHHHHHHHHTSPTTEEEEEEE-S--HHHHHHHHHHHHHHHHHHH---HHHHHHHGGGTSPPP---TTS--GGGGT-EEEEEEEEE-GGGHHHHHHHHHHTT-SSHHHHHHHHHHHHHHHHHHEEE---SS-TT--SGGGSTTHHHHHHHTT----HHHHHHHHHHHHHHHHHHHTT-EE-TT-TTEEESSSHHHHHHH-PPEEE--SS--HHHHHHHHHHHHHHHHHHHHHHS-GGGGGGSTTTSTTS-GGG------------------------

Foldseek 3Di:
DDPQCVVCVPHPLQDADDDADDLPPLQPAFAAADQFAKFWADFPGPNVQEAECQQLCCLDPLHPDDHPRQPPRFRTAIATPLLSVLLVQLQVVGDQQKGKYFHHAADALSRLQVVLVVQLVVCCVVVVDDSVRSNVVSCVPRNHADPPPRRGDQRNQSFKTFIFMKGFDPVCRVVLVVLVVQLPDPPPVSVNLSSLVNVLSCNPGIDGQQLQDDAPDPDQSQFLCSLVVCVVVVHDDDPVNSSNSSRLSNGQVSSVVSPWRDDGNGSRMTGDQASSSCSRVVDHHYGYDSDHDPVRVVVSVVSVVVSVVLVVVLVDDPVVVVVVPDPCPPRDPSSHDDDDDDDDDDDDDDDDDDDDDDD